Protein AF-A0A067CKV6-F1 (afdb_monomer_lite)

Structure (mmCIF, N/CA/C/O backbone):
data_AF-A0A067CKV6-F1
#
_entry.id   AF-A0A067CKV6-F1
#
loop_
_atom_site.group_PDB
_atom_site.id
_atom_site.type_symbol
_atom_site.label_atom_id
_atom_site.label_alt_id
_atom_site.label_comp_id
_atom_site.label_asym_id
_atom_site.label_entity_id
_atom_site.label_seq_id
_atom_site.pdbx_PDB_ins_code
_atom_site.Cartn_x
_atom_site.Cartn_y
_atom_site.Cartn_z
_atom_site.occupancy
_atom_site.B_iso_or_equiv
_atom_site.auth_seq_id
_atom_site.auth_comp_id
_atom_site.auth_asym_id
_atom_site.auth_atom_id
_atom_site.pdbx_PDB_model_num
ATOM 1 N N . MET A 1 1 ? 47.292 -57.098 15.732 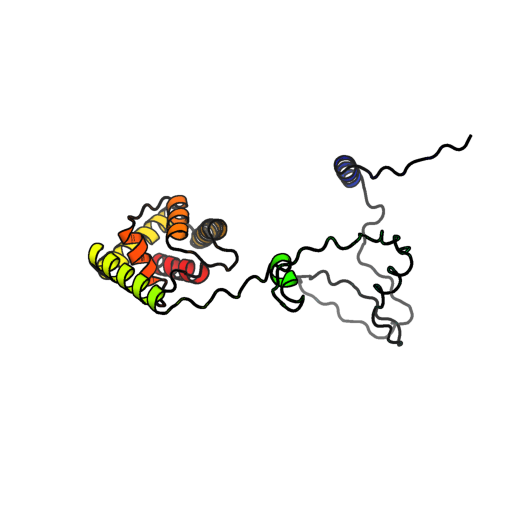1.00 39.97 1 MET A N 1
ATOM 2 C CA . MET A 1 1 ? 45.996 -56.761 15.104 1.00 39.97 1 MET A CA 1
ATOM 3 C C . MET A 1 1 ? 45.737 -55.290 15.381 1.00 39.97 1 MET A C 1
ATOM 5 O O . MET A 1 1 ? 45.595 -54.936 16.543 1.00 39.97 1 MET A O 1
ATOM 9 N N . VAL A 1 2 ? 45.812 -54.431 14.363 1.00 46.28 2 VAL A N 1
ATOM 10 C CA . VAL A 1 2 ? 45.621 -52.978 14.507 1.00 46.28 2 VAL A CA 1
ATOM 11 C C . VAL A 1 2 ? 44.154 -52.681 14.213 1.00 46.28 2 VAL A C 1
ATOM 13 O O . VAL A 1 2 ? 43.681 -52.974 13.119 1.00 46.28 2 VAL A O 1
ATOM 16 N N . LEU A 1 3 ? 43.423 -52.174 15.205 1.00 51.50 3 LEU A N 1
ATOM 17 C CA . LEU A 1 3 ? 42.028 -51.770 15.045 1.00 51.50 3 LEU A CA 1
ATOM 18 C C . LEU A 1 3 ? 41.997 -50.383 14.393 1.00 51.50 3 LEU A C 1
ATOM 20 O O . LEU A 1 3 ? 42.344 -49.388 15.027 1.00 51.50 3 LEU A O 1
ATOM 24 N N . GLU A 1 4 ? 41.604 -50.318 13.121 1.00 50.53 4 GLU A N 1
ATOM 25 C CA . GLU A 1 4 ? 41.323 -49.053 12.440 1.00 50.53 4 GLU A CA 1
ATOM 26 C C . GLU A 1 4 ? 40.061 -48.410 13.030 1.00 50.53 4 GLU A C 1
ATOM 28 O O . GLU A 1 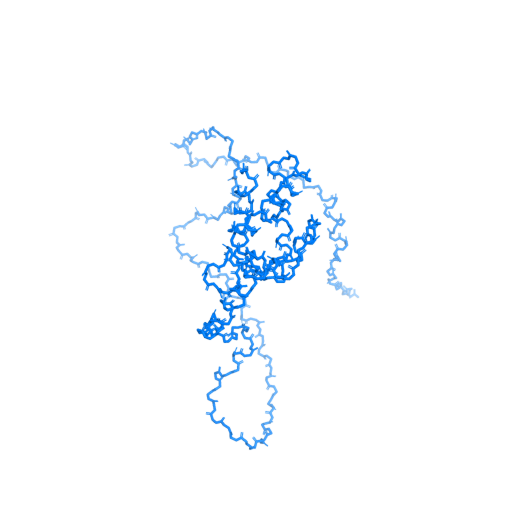4 ? 38.934 -48.825 12.754 1.00 50.53 4 GLU A O 1
ATOM 33 N N . ILE A 1 5 ? 40.246 -47.367 13.838 1.00 60.28 5 ILE A N 1
ATOM 34 C CA . ILE A 1 5 ? 39.152 -46.529 14.331 1.00 60.28 5 ILE A CA 1
ATOM 35 C C . ILE A 1 5 ? 38.880 -45.458 13.273 1.00 60.28 5 ILE A C 1
ATOM 37 O O . ILE A 1 5 ? 39.633 -44.494 13.137 1.00 60.28 5 ILE A O 1
ATOM 41 N N . LYS A 1 6 ? 37.798 -45.616 12.505 1.00 57.62 6 LYS A N 1
ATOM 42 C CA . LYS A 1 6 ? 37.338 -44.572 11.581 1.00 57.62 6 LYS A CA 1
ATOM 43 C C . LYS A 1 6 ? 36.704 -43.430 12.389 1.00 57.62 6 LYS A C 1
ATOM 45 O O . LYS A 1 6 ? 35.786 -43.699 13.164 1.00 57.62 6 LYS A O 1
ATOM 50 N N . PRO A 1 7 ? 37.136 -42.168 12.220 1.00 58.31 7 PRO A N 1
ATOM 51 C CA . PRO A 1 7 ? 36.527 -41.041 12.914 1.00 58.31 7 PRO A CA 1
ATOM 52 C C . PRO A 1 7 ? 35.137 -40.771 12.327 1.00 58.31 7 PRO A C 1
ATOM 54 O O . PRO A 1 7 ? 34.994 -40.146 11.278 1.00 58.31 7 PRO A O 1
ATOM 57 N N . SER A 1 8 ? 34.089 -41.260 12.987 1.00 67.25 8 SER A N 1
ATOM 58 C CA . SER A 1 8 ? 32.712 -40.895 12.660 1.00 67.25 8 SER A CA 1
ATOM 59 C C . SER A 1 8 ? 32.393 -39.532 13.269 1.00 67.25 8 SER A C 1
ATOM 61 O O . SER A 1 8 ? 32.491 -39.343 14.482 1.00 67.25 8 SER A O 1
ATOM 63 N N . HIS A 1 9 ? 32.000 -38.566 12.441 1.00 68.19 9 HIS A N 1
ATOM 64 C CA . HIS A 1 9 ? 31.511 -37.285 12.939 1.00 68.19 9 HIS A CA 1
ATOM 65 C C . HIS A 1 9 ? 30.232 -37.490 13.759 1.00 68.19 9 HIS A C 1
ATOM 67 O O . HIS A 1 9 ? 29.264 -38.059 13.258 1.00 68.19 9 HIS A O 1
ATOM 73 N N . ALA A 1 10 ? 30.223 -36.981 14.996 1.00 67.38 10 ALA A N 1
ATOM 74 C CA . ALA A 1 10 ? 29.046 -37.010 15.860 1.00 67.38 10 ALA A CA 1
ATOM 75 C C . ALA A 1 10 ? 27.842 -36.373 15.155 1.00 67.38 10 ALA A C 1
ATOM 77 O O . ALA A 1 10 ? 27.941 -35.259 14.611 1.00 67.38 10 ALA A O 1
ATOM 78 N N . SER A 1 11 ? 26.715 -37.078 15.187 1.00 74.81 11 SER A N 1
ATOM 79 C CA . SER A 1 11 ? 25.471 -36.659 14.553 1.00 74.81 11 SER A CA 1
ATOM 80 C C . SER A 1 11 ? 24.945 -35.351 15.159 1.00 74.81 11 SER A C 1
ATOM 82 O O . SER A 1 11 ? 25.266 -34.965 16.287 1.00 74.81 11 SER A O 1
ATOM 84 N N . ILE A 1 12 ? 24.094 -34.639 14.413 1.00 69.19 12 ILE A N 1
ATOM 85 C CA . ILE A 1 12 ? 23.475 -33.386 14.883 1.00 69.19 12 ILE A CA 1
ATOM 86 C C . ILE A 1 12 ? 22.677 -33.613 16.181 1.00 69.19 12 ILE A C 1
ATOM 88 O O . ILE A 1 12 ? 22.637 -32.730 17.040 1.00 69.19 12 ILE A O 1
ATOM 92 N N . ALA A 1 13 ? 22.074 -34.794 16.343 1.00 74.44 13 ALA A N 1
ATOM 93 C CA . ALA A 1 13 ? 21.351 -35.175 17.552 1.00 74.44 13 ALA A CA 1
ATOM 94 C C . ALA A 1 13 ? 22.295 -35.348 18.755 1.00 74.44 13 ALA A C 1
ATOM 96 O O . ALA A 1 13 ? 22.040 -34.768 19.812 1.00 74.44 13 ALA A O 1
ATOM 97 N N . GLU A 1 14 ? 23.426 -36.035 18.576 1.00 72.62 14 GLU A N 1
ATOM 98 C CA . GLU A 1 14 ? 24.444 -36.202 19.625 1.00 72.62 14 GLU A CA 1
ATOM 99 C C . GLU A 1 14 ? 25.049 -34.864 20.057 1.00 72.62 14 GLU A C 1
ATOM 101 O O . GLU A 1 14 ? 25.148 -34.585 21.251 1.00 72.62 14 GLU A O 1
ATOM 106 N N . ARG A 1 15 ? 25.366 -33.960 19.117 1.00 73.56 15 ARG A N 1
ATOM 107 C CA . ARG A 1 15 ? 25.869 -32.616 19.471 1.00 73.56 15 ARG A CA 1
ATOM 108 C C . ARG A 1 15 ? 24.869 -31.805 20.292 1.00 73.56 15 ARG A C 1
ATOM 110 O O . ARG A 1 15 ? 25.271 -31.021 21.152 1.00 73.56 15 ARG A O 1
ATOM 117 N N . ARG A 1 16 ? 23.566 -31.964 20.034 1.00 74.50 16 ARG A N 1
ATOM 118 C CA . ARG A 1 16 ? 22.512 -31.287 20.807 1.00 74.50 16 ARG A CA 1
ATOM 119 C C . ARG A 1 16 ? 22.414 -31.835 22.230 1.00 74.50 16 ARG A C 1
ATOM 121 O O . ARG A 1 16 ? 22.177 -31.046 23.140 1.00 74.50 16 ARG A O 1
ATOM 128 N N . GLN A 1 17 ? 22.623 -33.136 22.428 1.00 74.25 17 GLN A N 1
ATOM 129 C CA . GLN A 1 17 ? 22.655 -33.742 23.761 1.00 74.25 17 GLN A CA 1
ATOM 130 C C . GLN A 1 17 ? 23.910 -33.339 24.541 1.00 74.25 17 GLN A C 1
ATOM 132 O O . GLN A 1 17 ? 23.790 -32.909 25.686 1.00 74.25 17 GLN A O 1
ATOM 137 N N . LEU A 1 18 ? 25.087 -33.346 23.906 1.00 68.75 18 LEU A N 1
ATOM 138 C CA . LEU A 1 18 ? 26.338 -32.907 24.537 1.00 68.75 18 LEU A CA 1
ATOM 139 C C . LEU A 1 18 ? 26.260 -31.454 25.025 1.00 68.75 18 LEU A C 1
ATOM 141 O O . LEU A 1 18 ? 26.711 -31.141 26.121 1.00 68.75 18 LEU A O 1
ATOM 145 N N . ARG A 1 19 ? 25.596 -30.570 24.270 1.00 64.25 19 ARG A N 1
ATOM 146 C CA . ARG A 1 19 ? 25.365 -29.177 24.689 1.00 64.25 19 ARG A CA 1
ATOM 147 C C . ARG A 1 19 ? 24.468 -29.022 25.915 1.00 64.25 19 ARG A C 1
ATOM 149 O O . ARG A 1 19 ? 24.603 -28.022 26.608 1.00 64.25 19 ARG A O 1
ATOM 156 N N . ARG A 1 20 ? 23.548 -29.957 26.178 1.00 70.56 20 ARG A N 1
ATOM 157 C CA . ARG A 1 20 ? 22.673 -29.886 27.363 1.00 70.56 20 ARG A CA 1
ATOM 158 C C . ARG A 1 20 ? 23.400 -30.266 28.652 1.00 70.56 20 ARG A C 1
ATOM 160 O O . ARG A 1 20 ? 22.992 -29.808 29.712 1.00 70.56 20 ARG A O 1
ATOM 167 N N . HIS A 1 21 ? 24.455 -31.072 28.554 1.00 63.22 21 HIS A N 1
ATOM 168 C CA . HIS A 1 21 ? 25.205 -31.579 29.706 1.00 63.22 21 HIS A CA 1
ATOM 169 C C . HIS A 1 21 ? 26.606 -30.973 29.850 1.00 63.22 21 HIS A C 1
ATOM 171 O O . HIS A 1 21 ? 27.264 -31.214 30.857 1.00 63.22 21 HIS A O 1
ATOM 177 N N . ALA A 1 22 ? 27.052 -30.16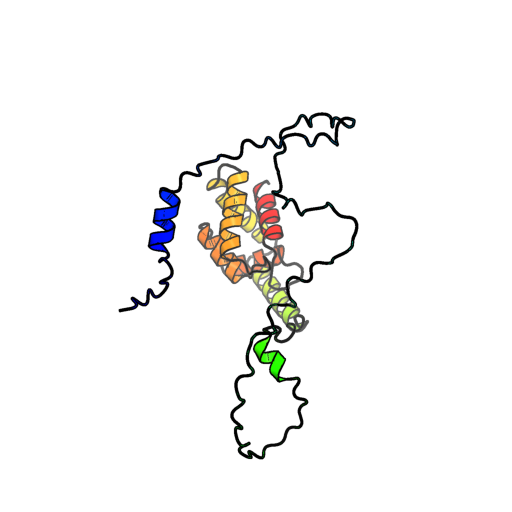1 28.888 1.00 63.53 22 ALA A N 1
ATOM 178 C CA . ALA A 1 22 ? 28.284 -29.395 28.997 1.00 63.53 22 ALA A CA 1
ATOM 179 C C . ALA A 1 22 ? 28.119 -28.287 30.049 1.00 63.53 22 ALA A C 1
ATOM 181 O O . ALA A 1 22 ? 27.670 -27.181 29.743 1.00 63.53 22 ALA A O 1
ATOM 182 N N . GLN A 1 23 ? 28.468 -28.595 31.296 1.00 58.69 23 GLN A N 1
ATOM 183 C CA . GLN A 1 23 ? 28.723 -27.583 32.311 1.00 58.69 23 GLN A CA 1
ATOM 184 C C . GLN A 1 23 ? 30.137 -27.044 32.064 1.00 58.69 23 GLN A C 1
ATOM 186 O O . GLN A 1 23 ? 31.093 -27.808 32.187 1.00 58.69 23 GLN A O 1
ATOM 191 N N . PRO A 1 24 ? 30.308 -25.779 31.646 1.00 60.97 24 PRO A N 1
ATOM 192 C CA . PRO A 1 24 ? 31.642 -25.212 31.533 1.00 60.97 24 PRO A CA 1
ATOM 193 C C . PRO A 1 24 ? 32.263 -25.175 32.932 1.00 60.97 24 PRO A C 1
ATOM 195 O O . PRO A 1 24 ? 31.726 -24.516 33.821 1.00 60.97 24 PRO A O 1
ATOM 198 N N . GLU A 1 25 ? 33.385 -25.874 33.125 1.00 60.00 25 GLU A N 1
ATOM 199 C CA . GLU A 1 25 ? 34.098 -25.922 34.414 1.00 60.00 25 GLU A CA 1
ATOM 200 C C . GLU A 1 25 ? 34.538 -24.527 34.884 1.00 60.00 25 GLU A C 1
ATOM 202 O O . GLU A 1 25 ? 34.754 -24.307 36.076 1.00 60.00 25 GLU A O 1
ATOM 207 N N . HIS A 1 26 ? 34.635 -23.557 33.967 1.00 51.62 26 HIS A N 1
ATOM 208 C CA . HIS A 1 26 ? 35.012 -22.179 34.261 1.00 51.62 26 HIS A CA 1
ATOM 209 C C . HIS A 1 26 ? 33.984 -21.200 33.681 1.00 51.62 26 HIS A C 1
ATOM 211 O O . HIS A 1 26 ? 33.875 -21.022 32.466 1.00 51.62 26 HIS A O 1
ATOM 217 N N . GLN A 1 27 ? 33.230 -20.535 34.560 1.00 55.84 27 GLN A N 1
ATOM 218 C CA . GLN A 1 27 ? 32.486 -19.329 34.204 1.00 55.84 27 GLN A CA 1
ATOM 219 C C . GLN A 1 27 ? 33.459 -18.149 34.225 1.00 55.84 27 GLN A C 1
ATOM 221 O O . GLN A 1 27 ? 34.059 -17.847 35.252 1.00 55.84 27 GLN A O 1
ATOM 226 N N . TYR A 1 28 ? 33.641 -17.495 33.079 1.00 57.66 28 TYR A N 1
ATOM 227 C CA . TYR A 1 28 ? 34.513 -16.330 32.961 1.00 57.66 28 TYR A CA 1
ATOM 228 C C . TYR A 1 28 ? 33.972 -15.178 33.824 1.00 57.66 28 TYR A C 1
ATOM 230 O O . TYR A 1 28 ? 32.934 -14.596 33.514 1.00 57.66 28 TYR A O 1
ATOM 238 N N . THR A 1 29 ? 34.670 -14.848 34.912 1.00 56.84 29 THR A N 1
ATOM 239 C CA . THR A 1 29 ? 34.282 -13.812 35.887 1.00 56.84 29 THR A CA 1
ATOM 240 C C . THR A 1 29 ? 34.622 -12.386 35.438 1.00 56.84 29 THR A C 1
ATOM 242 O O . THR A 1 29 ? 34.413 -11.439 36.191 1.00 56.84 29 THR A O 1
ATOM 245 N N . GLY A 1 30 ? 35.140 -12.201 34.218 1.00 60.16 30 GLY A N 1
ATOM 246 C CA . GLY A 1 30 ? 35.496 -10.882 33.683 1.00 60.16 30 GLY A CA 1
ATOM 247 C C . GLY A 1 30 ? 36.711 -10.229 34.346 1.00 60.16 30 GLY A C 1
ATOM 248 O O . GLY A 1 30 ? 37.022 -9.084 34.027 1.00 60.16 30 GLY A O 1
ATOM 249 N N . HIS A 1 31 ? 37.402 -10.923 35.255 1.00 50.56 31 HIS A N 1
ATOM 250 C CA . HIS A 1 31 ? 38.576 -10.390 35.934 1.00 50.56 31 HIS A CA 1
ATOM 251 C C . HIS A 1 31 ? 39.855 -10.893 35.260 1.00 50.56 31 HIS A C 1
ATOM 253 O O . HIS A 1 31 ? 40.218 -12.063 35.373 1.00 50.56 31 HIS A O 1
ATOM 259 N N . VAL A 1 32 ? 40.515 -9.999 34.528 1.00 61.91 32 VAL A N 1
ATOM 260 C CA . VAL A 1 32 ? 41.860 -10.212 33.988 1.00 61.91 32 VAL A CA 1
ATOM 261 C C . VAL A 1 32 ? 42.849 -9.709 35.045 1.00 61.91 32 VAL A C 1
ATOM 263 O O . VAL A 1 32 ? 42.739 -8.544 35.433 1.00 61.91 32 VAL A O 1
ATOM 266 N N . PRO A 1 33 ? 43.776 -10.545 35.548 1.00 55.62 33 PRO A N 1
ATOM 267 C CA . PRO A 1 33 ? 44.816 -10.087 36.461 1.00 55.62 33 PRO A CA 1
ATOM 268 C C . PRO A 1 33 ? 45.628 -8.956 35.812 1.00 55.62 33 PRO A C 1
ATOM 270 O O . PRO A 1 33 ? 46.009 -9.097 34.647 1.00 55.62 33 PRO A O 1
ATOM 273 N N . PRO A 1 34 ? 45.881 -7.842 36.519 1.00 57.19 34 PRO A N 1
ATOM 274 C CA . PRO A 1 34 ? 46.668 -6.745 35.970 1.00 57.19 34 PRO A CA 1
ATOM 275 C C . PRO A 1 34 ? 48.111 -7.203 35.706 1.00 57.19 34 PRO A C 1
ATOM 277 O O . PRO A 1 34 ? 48.734 -7.833 36.563 1.00 57.19 34 PRO A O 1
ATOM 280 N N . ASP A 1 35 ? 48.634 -6.900 34.514 1.00 64.62 35 ASP A N 1
ATOM 281 C CA . ASP A 1 35 ? 50.041 -7.129 34.169 1.00 64.62 35 ASP A CA 1
ATOM 282 C C . ASP A 1 35 ? 50.886 -6.140 35.003 1.00 64.62 35 ASP A C 1
ATOM 284 O O . ASP A 1 35 ? 50.582 -4.943 35.017 1.00 64.62 35 ASP A O 1
ATOM 288 N N . PRO A 1 36 ? 51.938 -6.580 35.718 1.00 63.00 36 PRO A N 1
ATOM 289 C CA . PRO A 1 36 ? 52.748 -5.723 36.597 1.00 63.00 36 PRO A CA 1
ATOM 290 C C . PRO A 1 36 ? 53.501 -4.587 35.880 1.00 63.00 36 PRO A C 1
ATOM 292 O O . PRO A 1 36 ? 54.268 -3.866 36.512 1.00 63.00 36 PRO A O 1
ATOM 295 N N . ARG A 1 37 ? 53.312 -4.427 34.566 1.00 62.44 37 ARG A N 1
ATOM 296 C CA . ARG A 1 37 ? 53.891 -3.360 33.743 1.00 62.44 37 ARG A CA 1
ATOM 297 C C . ARG A 1 37 ? 52.963 -2.154 33.546 1.00 62.44 37 ARG A C 1
ATOM 299 O O . ARG A 1 37 ? 53.452 -1.110 33.129 1.00 62.44 37 ARG A O 1
ATOM 306 N N . ASP A 1 38 ? 51.684 -2.259 33.912 1.00 57.94 38 ASP A N 1
ATOM 307 C CA . ASP A 1 38 ? 50.671 -1.201 33.750 1.00 57.94 38 ASP A CA 1
ATOM 308 C C . ASP A 1 38 ? 50.360 -0.471 35.075 1.00 57.94 38 ASP A C 1
ATOM 310 O O . ASP A 1 38 ? 49.203 -0.237 35.424 1.00 57.94 38 ASP A O 1
ATOM 314 N N . VAL A 1 39 ? 51.388 -0.131 35.861 1.00 57.41 39 VAL A N 1
ATOM 315 C CA . VAL A 1 39 ? 51.203 0.389 37.234 1.00 57.41 39 VAL A CA 1
ATOM 316 C C . VAL A 1 39 ? 50.715 1.850 37.275 1.00 57.41 39 VAL A C 1
ATOM 318 O O . VAL A 1 39 ? 50.123 2.257 38.270 1.00 57.41 39 VAL A O 1
ATOM 321 N N . ASP A 1 40 ? 50.850 2.624 36.192 1.00 58.94 40 ASP A N 1
ATOM 322 C CA . ASP A 1 40 ? 50.714 4.091 36.278 1.00 58.94 40 ASP A CA 1
ATOM 323 C C . ASP A 1 40 ? 49.547 4.722 35.504 1.00 58.94 40 ASP A C 1
ATOM 325 O O . ASP A 1 40 ? 49.434 5.948 35.445 1.00 58.94 40 ASP A O 1
ATOM 329 N N . VAL A 1 41 ? 48.622 3.940 34.943 1.00 61.84 41 VAL A N 1
ATOM 330 C CA . VAL A 1 41 ? 47.411 4.513 34.333 1.00 61.84 41 VAL A CA 1
ATOM 331 C C . VAL A 1 41 ? 46.191 3.762 34.828 1.00 61.84 41 VAL A C 1
ATOM 333 O O . VAL A 1 41 ? 45.776 2.772 34.242 1.00 61.84 41 VAL A O 1
ATOM 336 N N . ALA A 1 42 ? 45.593 4.249 35.914 1.00 59.56 42 ALA A N 1
ATOM 337 C CA . ALA A 1 42 ? 44.286 3.790 36.362 1.00 59.56 42 ALA A CA 1
ATOM 338 C C . ALA A 1 42 ? 43.190 4.419 35.474 1.00 59.56 42 ALA A C 1
ATOM 340 O O . ALA A 1 42 ? 42.910 5.613 35.622 1.00 59.56 42 ALA A O 1
ATOM 341 N N . PRO A 1 43 ? 42.537 3.683 34.550 1.00 58.03 43 PRO A N 1
ATOM 342 C CA . PRO A 1 43 ? 41.372 4.218 33.862 1.00 58.03 43 PRO A CA 1
ATOM 343 C C . PRO A 1 43 ? 40.206 4.335 34.851 1.00 58.03 43 PRO A C 1
ATOM 345 O O . PRO A 1 43 ? 39.848 3.379 35.543 1.00 58.03 43 PRO A O 1
ATOM 348 N N . ALA A 1 44 ? 39.593 5.517 34.916 1.00 60.44 44 ALA A N 1
ATOM 349 C CA . ALA A 1 44 ? 38.417 5.746 35.747 1.00 60.44 44 ALA A CA 1
ATOM 350 C C . ALA A 1 44 ? 37.257 4.809 35.332 1.00 60.44 44 ALA A C 1
ATOM 352 O O . ALA A 1 44 ? 37.015 4.620 34.135 1.00 60.44 44 ALA A O 1
ATOM 353 N N . PRO A 1 45 ? 36.502 4.233 36.288 1.00 58.56 45 PRO A N 1
ATOM 354 C CA . PRO A 1 45 ? 35.421 3.308 35.976 1.00 58.56 45 PRO A CA 1
ATOM 355 C C . PRO A 1 45 ? 34.289 4.020 35.228 1.00 58.56 45 PRO A C 1
ATOM 357 O O . PRO A 1 45 ? 33.701 4.987 35.720 1.00 58.56 45 PRO A O 1
ATOM 360 N N . VAL A 1 46 ? 33.934 3.501 34.051 1.00 58.94 46 VAL A N 1
ATOM 361 C CA . VAL A 1 46 ? 32.781 3.973 33.275 1.00 58.94 46 VAL A CA 1
ATOM 362 C C . VAL A 1 46 ? 31.498 3.604 34.025 1.00 58.94 46 VAL A C 1
ATOM 364 O O . VAL A 1 46 ? 31.018 2.472 33.975 1.00 58.94 46 VAL A O 1
ATOM 367 N N . ARG A 1 47 ? 30.922 4.567 34.749 1.00 48.72 47 ARG A N 1
ATOM 368 C CA . ARG A 1 47 ? 29.615 4.423 35.402 1.00 48.72 47 ARG A CA 1
ATOM 369 C C . ARG A 1 47 ? 28.493 4.664 34.390 1.00 48.72 47 ARG A C 1
ATOM 371 O O . ARG A 1 47 ? 28.140 5.802 34.104 1.00 48.72 47 ARG A O 1
ATOM 378 N N . GLY A 1 48 ? 27.889 3.588 33.889 1.00 63.62 48 GLY A N 1
ATOM 379 C CA . GLY A 1 48 ? 26.664 3.655 33.087 1.00 63.62 48 GLY A CA 1
ATOM 380 C C . GLY A 1 48 ? 26.204 2.289 32.574 1.00 63.62 48 GLY A C 1
ATOM 381 O O . GLY A 1 48 ? 27.017 1.413 32.298 1.00 63.62 48 GLY A O 1
ATOM 382 N N . LYS A 1 49 ? 24.886 2.090 32.434 1.00 53.31 49 LYS A N 1
ATOM 383 C CA . LYS A 1 49 ? 24.325 0.881 31.805 1.00 53.31 49 LYS A CA 1
ATOM 384 C C . LYS A 1 49 ? 24.544 0.962 30.290 1.00 53.31 49 LYS A C 1
ATOM 386 O O . LYS A 1 49 ? 23.763 1.612 29.596 1.00 53.31 49 LYS A O 1
ATOM 391 N N . ILE A 1 50 ? 25.587 0.310 29.779 1.00 55.44 50 ILE A N 1
ATOM 392 C CA . ILE A 1 50 ? 25.826 0.162 28.336 1.00 55.44 50 ILE A CA 1
ATOM 393 C C . ILE A 1 50 ? 24.749 -0.784 27.783 1.00 55.44 50 ILE A C 1
ATOM 395 O O . ILE A 1 50 ? 24.825 -1.996 27.951 1.00 55.44 50 ILE A O 1
ATOM 399 N N . LYS A 1 51 ? 23.696 -0.232 27.167 1.00 52.25 51 LYS A N 1
ATOM 400 C CA . LYS A 1 51 ? 22.559 -1.017 26.639 1.00 52.25 51 LYS A CA 1
ATOM 401 C C . LYS A 1 51 ? 22.864 -1.735 25.316 1.00 52.25 51 LYS A C 1
ATOM 403 O O . LYS A 1 51 ? 22.083 -2.582 24.899 1.00 52.25 51 LYS A O 1
ATOM 408 N N . HIS A 1 52 ? 24.007 -1.437 24.697 1.00 52.16 52 HIS A N 1
ATOM 409 C CA . HIS A 1 52 ? 24.474 -2.056 23.458 1.00 52.16 52 HIS A CA 1
ATOM 410 C C . HIS A 1 52 ? 25.969 -2.365 23.568 1.00 52.16 52 HIS A C 1
ATOM 412 O O . HIS A 1 52 ? 26.804 -1.693 22.969 1.00 52.16 52 HIS A O 1
ATOM 418 N N . ALA A 1 53 ? 26.324 -3.357 24.385 1.00 47.97 53 ALA A N 1
ATOM 419 C CA . ALA A 1 53 ? 27.658 -3.936 24.317 1.00 47.97 53 ALA A CA 1
ATOM 420 C C . ALA A 1 53 ? 27.738 -4.740 23.013 1.00 47.97 53 ALA A C 1
ATOM 422 O O . ALA A 1 53 ? 27.227 -5.855 22.921 1.00 47.97 53 ALA A O 1
ATOM 423 N N . ILE A 1 54 ? 28.317 -4.141 21.974 1.00 46.72 54 ILE A N 1
ATOM 424 C CA . ILE A 1 54 ? 28.748 -4.893 20.800 1.00 46.72 54 ILE A CA 1
ATOM 425 C C . ILE A 1 54 ? 29.885 -5.784 21.296 1.00 46.72 54 ILE A C 1
ATOM 427 O O . ILE A 1 54 ? 30.895 -5.282 21.786 1.00 46.72 54 ILE A O 1
ATOM 431 N N . VAL A 1 55 ? 29.696 -7.101 21.216 1.00 46.19 55 VAL A N 1
ATOM 432 C CA . VAL A 1 55 ? 30.741 -8.100 21.459 1.00 46.19 55 VAL A CA 1
ATOM 433 C C . VAL A 1 55 ? 31.787 -7.926 20.356 1.00 46.19 55 VAL A C 1
ATOM 435 O O . VAL A 1 55 ? 31.719 -8.548 19.299 1.00 46.19 55 VAL A O 1
ATOM 438 N N . GLY A 1 56 ? 32.701 -6.981 20.558 1.00 43.84 56 GLY A N 1
ATOM 439 C CA . GLY A 1 56 ? 33.871 -6.795 19.720 1.00 43.84 56 GLY A CA 1
ATOM 440 C C . GLY A 1 56 ? 34.875 -7.890 20.041 1.00 43.84 56 GLY A C 1
ATOM 441 O O . GLY A 1 56 ? 35.266 -8.061 21.193 1.00 43.84 56 GLY A O 1
ATOM 442 N N . TYR A 1 57 ? 35.279 -8.639 19.020 1.00 40.81 57 TYR A N 1
ATOM 443 C CA . TYR A 1 57 ? 36.440 -9.516 19.090 1.00 40.81 57 TYR A CA 1
ATOM 444 C C . TYR A 1 57 ? 37.654 -8.714 19.575 1.00 40.81 57 TYR A C 1
ATOM 446 O O . TYR A 1 57 ? 38.058 -7.738 18.940 1.00 40.81 57 TYR A O 1
ATOM 454 N N . GLN A 1 58 ? 38.250 -9.143 20.687 1.00 43.44 58 GLN A N 1
ATOM 455 C CA . GLN A 1 58 ? 39.534 -8.649 21.172 1.00 43.44 58 GLN A CA 1
ATOM 456 C C . GLN A 1 58 ? 40.644 -9.203 20.266 1.00 43.44 58 GLN A C 1
ATOM 458 O O . GLN A 1 58 ? 41.283 -10.209 20.566 1.00 43.44 58 GLN A O 1
ATOM 463 N N . GLY A 1 59 ? 40.830 -8.572 19.104 1.00 39.91 59 GLY A N 1
ATOM 464 C CA . GLY A 1 59 ? 41.980 -8.801 18.238 1.00 39.91 59 GLY A CA 1
ATOM 465 C C . GLY A 1 59 ? 43.253 -8.370 18.959 1.00 39.91 59 GLY A C 1
ATOM 466 O O . GLY A 1 59 ? 43.386 -7.213 19.355 1.00 39.91 59 GLY A O 1
ATOM 467 N N . HIS A 1 60 ? 44.165 -9.322 19.152 1.00 43.06 60 HIS A N 1
ATOM 468 C CA . HIS A 1 60 ? 45.498 -9.112 19.700 1.00 43.06 60 HIS A CA 1
ATOM 469 C C . HIS A 1 60 ? 46.193 -7.913 19.046 1.00 43.06 60 HIS A C 1
ATOM 471 O O . HIS A 1 60 ? 46.546 -7.944 17.869 1.00 43.06 60 HIS A O 1
ATOM 477 N N . ARG A 1 61 ? 46.434 -6.867 19.836 1.00 45.06 61 ARG A N 1
ATOM 478 C CA . ARG A 1 61 ? 47.376 -5.801 19.504 1.00 45.06 61 ARG A CA 1
ATOM 479 C C . ARG A 1 61 ? 48.438 -5.717 20.587 1.00 45.06 61 ARG A C 1
ATOM 481 O O . ARG A 1 61 ? 48.393 -4.837 21.428 1.00 45.06 61 ARG A O 1
ATOM 488 N N . HIS A 1 62 ? 49.405 -6.624 20.504 1.00 39.88 62 HIS A N 1
ATOM 489 C CA . HIS A 1 62 ? 50.762 -6.394 20.989 1.00 39.88 62 HIS A CA 1
ATOM 490 C C . HIS A 1 62 ? 51.737 -7.129 20.070 1.00 39.88 62 HIS A C 1
ATOM 492 O O . HIS A 1 62 ? 51.994 -8.312 20.249 1.00 39.88 62 HIS A O 1
ATOM 498 N N . ASN A 1 63 ? 52.218 -6.443 19.032 1.00 37.38 63 ASN A N 1
ATOM 499 C CA . ASN A 1 63 ? 53.648 -6.240 18.793 1.00 37.38 63 ASN A CA 1
ATOM 500 C C . ASN A 1 63 ? 53.886 -5.489 17.481 1.00 37.38 63 ASN A C 1
ATOM 502 O O . ASN A 1 63 ? 53.070 -5.482 16.566 1.00 37.38 63 ASN A O 1
ATOM 506 N N . ARG A 1 64 ? 55.002 -4.769 17.484 1.00 43.28 64 ARG A N 1
ATOM 507 C CA . ARG A 1 64 ? 55.383 -3.641 16.634 1.00 43.28 64 ARG A CA 1
ATOM 508 C C . ARG A 1 64 ? 55.943 -4.043 15.262 1.00 43.28 64 ARG A C 1
ATOM 510 O O . ARG A 1 64 ? 56.788 -3.334 14.734 1.00 43.28 64 ARG A O 1
ATOM 517 N N . GLU A 1 65 ? 55.472 -5.142 14.685 1.00 44.09 65 GLU A N 1
ATOM 518 C CA . GLU A 1 65 ? 55.849 -5.557 13.331 1.00 44.09 65 GLU A CA 1
ATOM 519 C C . GLU A 1 65 ? 54.592 -5.952 12.557 1.00 44.09 65 GLU A C 1
ATOM 521 O O . GLU A 1 65 ? 53.867 -6.878 12.924 1.00 44.09 65 GLU A O 1
ATOM 526 N N . ASP A 1 66 ? 54.316 -5.185 11.505 1.00 48.38 66 ASP A N 1
ATOM 527 C CA . ASP A 1 66 ? 53.251 -5.427 10.543 1.00 48.38 66 ASP A CA 1
ATOM 528 C C . ASP A 1 66 ? 53.384 -6.823 9.925 1.00 48.38 66 ASP A C 1
ATOM 530 O O . ASP A 1 66 ? 54.156 -7.063 8.999 1.00 48.38 66 ASP A O 1
ATOM 534 N N . MET A 1 67 ? 52.549 -7.741 10.393 1.00 36.56 67 MET A N 1
ATOM 535 C CA . MET A 1 67 ? 52.112 -8.895 9.624 1.00 36.56 67 MET A CA 1
ATOM 536 C C . MET A 1 67 ? 50.614 -8.731 9.404 1.00 36.56 67 MET A C 1
ATOM 538 O O . MET A 1 67 ? 49.786 -9.207 10.182 1.00 36.56 67 MET A O 1
ATOM 542 N N . ILE A 1 68 ? 50.264 -8.026 8.324 1.00 43.22 68 ILE A N 1
ATOM 543 C CA . ILE A 1 68 ? 48.951 -8.143 7.686 1.00 43.22 68 ILE A CA 1
ATOM 544 C C . ILE A 1 68 ? 48.634 -9.638 7.601 1.00 43.22 68 ILE A C 1
ATOM 546 O O . ILE A 1 68 ? 49.446 -10.419 7.110 1.00 43.22 68 ILE A O 1
ATOM 550 N N . GLY A 1 69 ? 47.478 -10.034 8.134 1.00 40.72 69 GLY A N 1
ATOM 551 C CA . GLY A 1 69 ? 47.051 -11.423 8.224 1.00 40.72 69 GLY A CA 1
ATOM 552 C C . GLY A 1 69 ? 47.117 -12.136 6.876 1.00 40.72 69 GLY A C 1
ATOM 553 O O . GLY A 1 69 ? 46.207 -12.036 6.059 1.00 40.72 69 GLY A O 1
ATOM 554 N N . VAL A 1 70 ? 48.180 -12.913 6.677 1.00 43.84 70 VAL A N 1
ATOM 555 C CA . VAL A 1 70 ? 48.304 -13.884 5.592 1.00 43.84 70 VAL A CA 1
ATOM 556 C C . VAL A 1 70 ? 47.856 -15.250 6.116 1.00 43.84 70 VAL A C 1
ATOM 558 O O . VAL A 1 70 ? 48.636 -16.189 6.227 1.00 43.84 70 VAL A O 1
ATOM 561 N N . THR A 1 71 ? 46.584 -15.378 6.493 1.00 45.81 71 THR A N 1
ATOM 562 C CA . THR A 1 71 ? 46.001 -16.666 6.919 1.00 45.81 71 THR A CA 1
ATOM 563 C C . THR A 1 71 ? 45.234 -17.390 5.809 1.00 45.81 71 THR A C 1
ATOM 565 O O . THR A 1 71 ? 44.550 -18.368 6.089 1.00 45.81 71 THR A O 1
ATOM 568 N N . PHE A 1 72 ? 45.409 -17.002 4.537 1.00 44.66 72 PHE A N 1
ATOM 569 C CA . PHE A 1 72 ? 44.823 -17.721 3.390 1.00 44.66 72 PHE A CA 1
ATOM 570 C C . PHE A 1 72 ? 45.817 -18.239 2.336 1.00 44.66 72 PHE A C 1
ATOM 572 O O . PHE A 1 72 ? 45.390 -18.887 1.388 1.00 44.66 72 PHE A O 1
ATOM 579 N N . THR A 1 73 ? 47.135 -18.046 2.474 1.00 47.25 73 THR A N 1
ATOM 580 C CA . THR A 1 73 ? 48.085 -18.458 1.411 1.00 47.25 73 THR A CA 1
ATOM 581 C C . THR A 1 73 ? 48.838 -19.764 1.668 1.00 47.25 73 THR A C 1
ATOM 583 O O . THR A 1 73 ? 49.429 -20.300 0.735 1.00 47.25 73 THR A O 1
ATOM 586 N N . LYS A 1 74 ? 48.789 -20.346 2.876 1.00 44.84 74 LYS A N 1
ATOM 587 C CA . LYS A 1 74 ? 49.479 -21.624 3.173 1.00 44.84 74 LYS A CA 1
ATOM 588 C C . LYS A 1 74 ? 48.587 -22.873 3.129 1.00 44.84 74 LYS A C 1
ATOM 590 O O . LYS A 1 74 ? 49.089 -23.977 3.291 1.00 44.84 74 LYS A O 1
ATOM 595 N N . GLY A 1 75 ? 47.289 -22.719 2.857 1.00 41.12 75 GLY A N 1
ATOM 596 C CA . GLY A 1 75 ? 46.354 -23.842 2.693 1.00 41.12 75 GLY A CA 1
ATOM 597 C C . GLY A 1 75 ? 46.232 -24.390 1.264 1.00 41.12 75 GLY A C 1
ATOM 598 O O . GLY A 1 75 ? 45.627 -25.440 1.078 1.00 41.12 75 GLY A O 1
ATOM 599 N N . LEU A 1 76 ? 46.799 -23.717 0.254 1.00 44.91 76 LEU A N 1
ATOM 600 C CA . LEU A 1 76 ? 46.641 -24.101 -1.160 1.00 44.91 76 LEU A CA 1
ATOM 601 C C . LEU A 1 76 ? 47.800 -24.932 -1.744 1.00 44.91 76 LEU A C 1
ATOM 603 O O . LEU A 1 76 ? 47.764 -25.268 -2.922 1.00 44.91 76 LEU A O 1
ATOM 607 N N . GLN A 1 77 ? 48.827 -25.273 -0.958 1.00 48.09 77 GLN A N 1
ATOM 608 C CA . GLN A 1 77 ? 50.012 -25.991 -1.461 1.00 48.09 77 GLN A CA 1
ATOM 609 C C . GLN A 1 77 ? 49.945 -27.524 -1.338 1.00 48.09 77 GLN A C 1
ATOM 611 O O . GLN A 1 77 ? 50.848 -28.200 -1.817 1.00 48.09 77 GLN A O 1
ATOM 616 N N . VAL A 1 78 ? 48.879 -28.095 -0.759 1.00 48.16 78 VAL A N 1
ATOM 617 C CA . VAL A 1 78 ? 48.725 -29.563 -0.614 1.00 48.16 78 VAL A CA 1
ATOM 618 C C . VAL A 1 78 ? 47.456 -30.084 -1.303 1.00 48.16 78 VAL A C 1
ATOM 620 O O . VAL A 1 78 ? 46.831 -31.042 -0.866 1.00 48.16 78 VAL A O 1
ATOM 623 N N . CYS A 1 79 ? 47.060 -29.466 -2.415 1.00 37.41 79 CYS A N 1
ATOM 624 C CA . CYS A 1 79 ? 46.209 -30.139 -3.392 1.00 37.41 79 CYS A CA 1
ATOM 625 C C . CYS A 1 79 ? 47.116 -30.646 -4.511 1.00 37.41 79 CYS A C 1
ATOM 627 O O . CYS A 1 79 ? 47.535 -29.891 -5.385 1.00 37.41 79 CYS A O 1
ATOM 629 N N . THR A 1 80 ? 47.452 -31.933 -4.451 1.00 50.09 80 THR A N 1
ATOM 630 C CA . THR A 1 80 ? 48.060 -32.672 -5.562 1.00 50.09 80 THR A CA 1
ATOM 631 C C . THR A 1 80 ? 47.301 -32.369 -6.860 1.00 50.09 80 THR A C 1
ATOM 633 O O . THR A 1 80 ? 46.067 -32.430 -6.842 1.00 50.09 80 THR A O 1
ATOM 636 N N . PRO A 1 81 ? 47.974 -32.064 -7.985 1.00 43.28 81 PRO A N 1
ATOM 637 C CA . PRO A 1 81 ? 47.289 -31.843 -9.249 1.00 43.28 81 PRO A CA 1
ATOM 638 C C . PRO A 1 81 ? 46.607 -33.148 -9.662 1.00 43.28 81 PRO A C 1
ATOM 640 O O . PRO A 1 81 ? 47.266 -34.131 -10.002 1.00 43.28 81 PRO A O 1
ATOM 643 N N . ALA A 1 82 ? 45.275 -33.173 -9.614 1.00 44.22 82 ALA A N 1
ATOM 644 C CA . ALA A 1 82 ? 44.513 -34.245 -10.224 1.00 44.22 82 ALA A CA 1
ATOM 645 C C . ALA A 1 82 ? 44.854 -34.256 -11.718 1.00 44.22 82 ALA A C 1
ATOM 647 O O . ALA A 1 82 ? 44.666 -33.264 -12.422 1.00 44.22 82 ALA A O 1
ATOM 648 N N . THR A 1 83 ? 45.403 -35.378 -12.176 1.00 43.19 83 THR A N 1
ATOM 649 C CA . THR A 1 83 ? 45.716 -35.656 -13.572 1.00 43.19 83 THR A CA 1
ATOM 650 C C . THR A 1 83 ? 44.512 -35.313 -14.442 1.00 43.19 83 THR A C 1
ATOM 652 O O . THR A 1 83 ? 43.488 -36.000 -14.426 1.00 43.19 83 THR A O 1
ATOM 655 N N . THR A 1 84 ? 44.630 -34.237 -15.213 1.00 45.44 84 THR A N 1
ATOM 656 C CA . THR A 1 84 ? 43.662 -33.877 -16.239 1.00 45.44 84 THR A CA 1
ATOM 657 C C . THR A 1 84 ? 43.659 -34.985 -17.287 1.00 45.44 84 THR A C 1
ATOM 659 O O . THR A 1 84 ? 44.606 -35.173 -18.052 1.00 45.44 84 THR A O 1
ATOM 662 N N . ARG A 1 85 ? 42.586 -35.785 -17.309 1.00 43.53 85 ARG A N 1
ATOM 663 C CA . ARG A 1 85 ? 42.335 -36.718 -18.409 1.00 43.53 85 ARG A CA 1
ATOM 664 C C . ARG A 1 85 ? 42.124 -35.872 -19.661 1.00 43.53 85 ARG A C 1
ATOM 666 O O . ARG A 1 85 ? 41.183 -35.085 -19.724 1.00 43.53 85 ARG A O 1
ATOM 673 N N . LYS A 1 86 ? 43.018 -36.026 -20.641 1.00 45.16 86 LYS A N 1
ATOM 674 C CA . LYS A 1 86 ? 42.887 -35.438 -21.977 1.00 45.16 86 LYS A CA 1
ATOM 675 C C . LYS A 1 86 ? 41.584 -35.938 -22.603 1.00 45.16 86 LYS A C 1
ATOM 677 O O . LYS A 1 86 ? 41.515 -37.067 -23.082 1.00 45.16 86 LYS A O 1
ATOM 682 N N . LEU A 1 87 ? 40.545 -35.111 -22.574 1.00 49.62 87 LEU A N 1
ATOM 683 C CA . LEU A 1 87 ? 39.361 -35.313 -23.397 1.00 49.62 87 LEU A CA 1
ATOM 684 C C . LEU A 1 87 ? 39.681 -34.787 -24.794 1.00 49.62 87 LEU A C 1
ATOM 686 O O . LEU A 1 87 ? 39.993 -33.613 -24.979 1.00 49.62 87 LEU A O 1
ATOM 690 N N . HIS A 1 88 ? 39.648 -35.692 -25.769 1.00 49.75 88 HIS A N 1
ATOM 691 C CA . HIS A 1 88 ? 39.775 -35.357 -27.180 1.00 49.75 88 HIS A CA 1
ATOM 692 C C . HIS A 1 88 ? 38.659 -34.380 -27.591 1.00 49.75 88 HIS A C 1
ATOM 694 O O . HIS A 1 88 ? 37.485 -34.666 -27.332 1.00 49.75 88 HIS A O 1
ATOM 700 N N . PRO A 1 89 ? 38.979 -33.258 -28.259 1.00 44.66 89 PRO A N 1
ATOM 701 C CA . PRO A 1 89 ? 37.964 -32.349 -28.764 1.00 44.66 89 PRO A CA 1
ATOM 702 C C . PRO A 1 89 ? 37.210 -33.019 -29.916 1.00 44.66 89 PRO A C 1
ATOM 704 O O . PRO A 1 89 ? 37.754 -33.276 -30.992 1.00 44.66 89 PRO A O 1
ATOM 707 N N . LYS A 1 90 ? 35.928 -33.311 -29.685 1.00 48.50 90 LYS A N 1
ATOM 708 C CA . LYS A 1 90 ? 35.002 -33.736 -30.733 1.00 48.50 90 LYS A CA 1
ATOM 709 C C . LYS A 1 90 ? 34.644 -32.493 -31.551 1.00 48.50 90 LYS A C 1
ATOM 711 O O . LYS A 1 90 ? 33.917 -31.625 -31.081 1.00 48.50 90 LYS A O 1
ATOM 716 N N . LYS A 1 91 ? 35.196 -32.409 -32.764 1.00 45.72 91 LYS A N 1
ATOM 717 C CA . LYS A 1 91 ? 34.884 -31.395 -33.782 1.00 45.72 91 LYS A CA 1
ATOM 718 C C . LYS A 1 91 ? 33.362 -31.309 -33.974 1.00 45.72 91 LYS A C 1
ATOM 720 O O . LYS A 1 91 ? 32.755 -32.228 -34.522 1.00 45.72 91 LYS A O 1
ATOM 725 N N . ARG A 1 92 ? 32.752 -30.207 -33.539 1.00 48.22 92 ARG A N 1
ATOM 726 C CA . ARG A 1 92 ? 31.466 -29.732 -34.054 1.00 48.22 92 ARG A CA 1
ATOM 727 C C . ARG A 1 92 ? 31.703 -28.352 -34.646 1.00 48.22 92 ARG A C 1
ATOM 729 O O . ARG A 1 92 ? 31.937 -27.389 -33.930 1.00 48.22 92 ARG A O 1
ATOM 736 N N . SER A 1 93 ? 31.734 -28.327 -35.972 1.00 44.84 93 SER A N 1
ATOM 737 C CA . SER A 1 93 ? 31.695 -27.137 -36.811 1.00 44.84 93 SER A CA 1
ATOM 738 C C . SER A 1 93 ? 30.352 -26.433 -36.628 1.00 44.84 93 SER A C 1
ATOM 740 O O . SER A 1 93 ? 29.306 -27.059 -36.803 1.00 44.84 93 SER A O 1
ATOM 742 N N . GLY A 1 94 ? 30.398 -25.157 -36.269 1.00 46.69 94 GLY A N 1
ATOM 743 C CA . GLY A 1 94 ? 29.228 -24.312 -36.058 1.00 46.69 94 GLY A CA 1
ATOM 744 C C . GLY A 1 94 ? 29.661 -22.990 -35.446 1.00 46.69 94 GLY A C 1
ATOM 745 O O . GLY A 1 94 ? 29.529 -22.788 -34.246 1.00 46.69 94 GLY A O 1
ATOM 746 N N . GLU A 1 95 ? 30.275 -22.164 -36.283 1.00 49.97 95 GLU A N 1
ATOM 747 C CA . GLU A 1 95 ? 30.765 -20.811 -36.030 1.00 49.97 95 GLU A CA 1
ATOM 748 C C . GLU A 1 95 ? 29.803 -19.967 -35.183 1.00 49.97 95 GLU A C 1
ATOM 750 O O . GLU A 1 95 ? 28.648 -19.785 -35.556 1.00 49.97 95 GLU A O 1
ATOM 755 N N . LYS A 1 96 ? 30.318 -19.407 -34.085 1.00 50.97 96 LYS A N 1
ATOM 756 C CA . LYS A 1 96 ? 30.287 -17.971 -33.774 1.00 50.97 96 LYS A CA 1
ATOM 757 C C . LYS A 1 96 ? 31.510 -17.690 -32.905 1.00 50.97 96 LYS A C 1
ATOM 759 O O . LYS A 1 96 ? 31.621 -18.210 -31.798 1.00 50.97 96 LYS A O 1
ATOM 764 N N . GLU A 1 97 ? 32.438 -16.903 -33.433 1.00 52.94 97 GLU A N 1
ATOM 765 C CA . GLU A 1 97 ? 33.597 -16.372 -32.715 1.00 52.94 97 GLU A CA 1
ATOM 766 C C . GLU A 1 97 ? 33.120 -15.353 -31.670 1.00 52.94 97 GLU A C 1
ATOM 768 O O . GLU A 1 97 ? 33.172 -14.143 -31.856 1.00 52.94 97 GLU A O 1
ATOM 773 N N . GLY A 1 98 ? 32.572 -15.857 -30.568 1.00 51.31 98 GLY A N 1
ATOM 774 C CA . GLY A 1 98 ? 32.367 -15.096 -29.349 1.00 51.31 98 GLY A CA 1
ATOM 775 C C . GLY A 1 98 ? 33.525 -15.395 -28.413 1.00 51.31 98 GLY A C 1
ATOM 776 O O . GLY A 1 98 ? 33.701 -16.539 -28.001 1.00 51.31 98 GLY A O 1
ATOM 777 N N . SER A 1 99 ? 34.321 -14.375 -28.099 1.00 55.56 99 SER A N 1
ATOM 778 C CA . SER A 1 99 ? 35.221 -14.346 -26.942 1.00 55.56 99 SER A CA 1
ATOM 779 C C . SER A 1 99 ? 34.613 -15.131 -25.768 1.00 55.56 99 SER A C 1
ATOM 781 O O . SER A 1 99 ? 33.451 -14.909 -25.427 1.00 55.56 99 SER A O 1
ATOM 783 N N . GLY A 1 100 ? 35.375 -16.043 -25.150 1.00 49.28 100 GLY A N 1
ATOM 784 C CA . GLY A 1 100 ? 34.954 -16.922 -24.041 1.00 49.28 100 GLY A CA 1
ATOM 785 C C . GLY A 1 100 ? 34.526 -16.214 -22.742 1.00 49.28 100 GLY A C 1
ATOM 786 O O . GLY A 1 100 ? 34.553 -16.816 -21.676 1.00 49.28 100 GLY A O 1
ATOM 787 N N . TYR A 1 101 ? 34.138 -14.942 -22.825 1.00 53.25 101 TYR A N 1
ATOM 788 C CA . TYR A 1 101 ? 33.590 -14.109 -21.762 1.00 53.25 101 TYR A CA 1
ATOM 789 C C . TYR A 1 101 ? 32.079 -14.291 -21.535 1.00 53.25 101 TYR A C 1
ATOM 791 O O . TYR A 1 101 ? 31.595 -13.909 -20.477 1.00 53.25 101 TYR A O 1
ATOM 799 N N . GLY A 1 102 ? 31.333 -14.907 -22.459 1.00 53.88 102 GLY A N 1
ATOM 800 C CA . GLY A 1 102 ? 29.879 -15.099 -22.296 1.00 53.88 102 GLY A CA 1
ATOM 801 C C . GLY A 1 102 ? 29.475 -16.171 -21.274 1.00 53.88 102 GLY A C 1
ATOM 802 O O . GLY A 1 102 ? 28.320 -16.246 -20.874 1.00 53.88 102 GLY A O 1
ATOM 803 N N . GLN A 1 103 ? 30.412 -17.008 -20.821 1.00 51.81 103 GLN A N 1
ATOM 804 C CA . GLN A 1 103 ? 30.103 -18.147 -19.947 1.00 51.81 103 GLN A CA 1
ATOM 805 C C . GLN A 1 103 ? 30.025 -17.778 -18.452 1.00 51.81 103 GLN A C 1
ATOM 807 O O . GLN A 1 103 ? 29.696 -18.625 -17.624 1.00 51.81 103 GLN A O 1
ATOM 812 N N . PHE A 1 104 ? 30.311 -16.518 -18.102 1.00 51.16 104 PHE A N 1
ATOM 813 C CA . PHE A 1 104 ? 30.115 -15.975 -16.753 1.00 51.16 104 PHE A CA 1
ATOM 814 C C . PHE A 1 104 ? 28.705 -15.403 -16.531 1.00 51.16 104 PHE A C 1
ATOM 816 O O . PHE A 1 104 ? 28.241 -15.414 -15.389 1.00 51.16 104 PHE A O 1
ATOM 823 N N . ASP A 1 105 ? 28.007 -14.973 -17.588 1.00 53.06 105 ASP A N 1
ATOM 824 C CA . ASP A 1 105 ? 26.664 -14.381 -17.478 1.00 53.06 105 ASP A CA 1
ATOM 825 C C . ASP A 1 105 ? 25.620 -15.395 -16.982 1.00 53.06 105 ASP A C 1
ATOM 827 O O . ASP A 1 105 ? 24.736 -15.049 -16.201 1.00 53.06 105 ASP A O 1
ATOM 831 N N . GLU A 1 106 ? 25.763 -16.675 -17.343 1.00 56.22 106 GLU A N 1
ATOM 832 C CA . GLU A 1 106 ? 24.845 -17.735 -16.899 1.00 56.22 106 GLU A CA 1
ATOM 833 C C . GLU A 1 106 ? 25.107 -18.216 -15.459 1.00 56.22 106 GLU A C 1
ATOM 835 O O . GLU A 1 106 ? 24.202 -18.745 -14.814 1.00 56.22 106 GLU A O 1
ATOM 840 N N . ILE A 1 107 ? 26.327 -18.044 -14.932 1.00 56.09 107 ILE A N 1
ATOM 841 C CA . ILE A 1 107 ? 26.743 -18.642 -13.646 1.00 56.09 107 ILE A CA 1
ATOM 842 C C . ILE A 1 107 ? 26.730 -17.615 -12.507 1.00 56.09 107 ILE A C 1
ATOM 844 O O . ILE A 1 107 ? 26.484 -17.973 -11.355 1.00 56.09 107 ILE A O 1
ATOM 848 N N . SER A 1 108 ? 26.971 -16.335 -12.799 1.00 61.50 108 SER A N 1
ATOM 849 C CA . SER A 1 108 ? 27.139 -15.315 -11.758 1.00 61.50 108 SER A CA 1
ATOM 850 C C . SER A 1 108 ? 25.816 -14.848 -11.133 1.00 61.50 108 SER A C 1
ATOM 852 O O . SER A 1 108 ? 25.824 -14.178 -10.104 1.00 61.50 108 SER A O 1
ATOM 854 N N . GLY A 1 109 ? 24.660 -15.148 -11.741 1.00 53.28 109 GLY A N 1
ATOM 855 C CA . GLY A 1 109 ? 23.358 -14.646 -11.274 1.00 53.28 109 GLY A CA 1
ATOM 856 C C . GLY A 1 109 ? 23.197 -13.119 -11.374 1.00 53.28 109 GLY A C 1
ATOM 857 O O . GLY A 1 109 ? 22.115 -12.600 -11.118 1.00 53.28 109 GLY A O 1
ATOM 858 N N . TYR A 1 110 ? 24.239 -12.409 -11.813 1.00 56.91 110 TYR A N 1
ATOM 859 C CA . TYR A 1 110 ? 24.223 -11.026 -12.286 1.00 56.91 110 TYR A CA 1
ATOM 860 C C . TYR A 1 110 ? 23.709 -10.968 -13.733 1.00 56.91 110 TYR A C 1
ATOM 862 O O . TYR A 1 110 ? 24.321 -10.351 -14.599 1.00 56.91 110 TYR A O 1
ATOM 870 N N . GLY A 1 111 ? 22.602 -11.661 -14.008 1.00 53.59 111 GLY A N 1
ATOM 871 C CA . GLY A 1 111 ? 21.907 -11.527 -15.282 1.00 53.59 111 GLY A CA 1
ATOM 872 C C . GLY A 1 111 ? 21.444 -10.083 -15.439 1.00 53.59 111 GLY A C 1
ATOM 873 O O . GLY A 1 111 ? 20.918 -9.522 -14.481 1.00 53.59 111 GLY A O 1
ATOM 874 N N . GLU A 1 112 ? 21.719 -9.506 -16.612 1.00 57.97 112 GLU A N 1
ATOM 875 C CA . GLU A 1 112 ? 21.147 -8.273 -17.169 1.00 57.97 112 GLU A CA 1
ATOM 876 C C . GLU A 1 112 ? 20.520 -7.324 -16.142 1.00 57.97 112 GLU A C 1
ATOM 878 O O . GLU A 1 112 ? 19.410 -7.556 -15.655 1.00 57.97 112 GLU A O 1
ATOM 883 N N . PHE A 1 113 ? 21.199 -6.202 -15.867 1.00 64.38 113 PHE A N 1
ATOM 884 C CA . PHE A 1 113 ? 20.571 -5.053 -15.214 1.00 64.38 113 PHE A CA 1
ATOM 885 C C . PHE A 1 113 ? 19.189 -4.846 -15.832 1.00 64.38 113 PHE A C 1
ATOM 887 O O . PHE A 1 113 ? 19.102 -4.530 -17.019 1.00 64.38 113 PHE A O 1
ATOM 894 N N . GLN A 1 114 ? 18.124 -5.082 -15.050 1.00 62.12 114 GLN A N 1
ATOM 895 C CA . GLN A 1 114 ? 16.761 -4.912 -15.542 1.00 62.12 114 GLN A CA 1
ATOM 896 C C . GLN A 1 114 ? 16.684 -3.533 -16.180 1.00 62.12 114 GLN A C 1
ATOM 898 O O . GLN A 1 114 ? 16.949 -2.527 -15.513 1.00 62.12 114 GLN A O 1
ATOM 903 N N . ALA A 1 115 ? 16.396 -3.506 -17.483 1.00 65.00 115 ALA A N 1
ATOM 904 C CA . ALA A 1 115 ? 16.300 -2.256 -18.208 1.00 65.00 115 ALA A CA 1
ATOM 905 C C . ALA A 1 115 ? 15.327 -1.339 -17.450 1.00 65.00 115 ALA A C 1
ATOM 907 O O . ALA A 1 115 ? 14.288 -1.820 -16.973 1.00 65.00 115 ALA A O 1
ATOM 908 N N . PRO A 1 116 ? 15.656 -0.044 -17.290 1.00 68.94 116 PRO A N 1
ATOM 909 C CA . PRO A 1 116 ? 14.766 0.878 -16.609 1.00 68.94 116 PRO A CA 1
ATOM 910 C C . PRO A 1 116 ? 13.379 0.809 -17.264 1.00 68.94 116 PRO A C 1
ATOM 912 O O . PRO A 1 116 ? 13.287 0.620 -18.482 1.00 68.94 116 PRO A O 1
ATOM 915 N N . PRO A 1 117 ? 12.294 0.927 -16.480 1.00 69.31 117 PRO A N 1
ATOM 916 C CA . PRO A 1 117 ? 10.945 0.816 -17.013 1.00 69.31 117 PRO A CA 1
ATOM 917 C C . PRO A 1 117 ? 10.768 1.785 -18.184 1.00 69.31 117 PRO A C 1
ATOM 919 O O . PRO A 1 117 ? 11.016 2.985 -18.060 1.00 69.31 117 PRO A O 1
ATOM 922 N N . SER A 1 118 ? 10.365 1.253 -19.340 1.00 78.31 118 SER A N 1
ATOM 923 C CA . SER A 1 118 ? 10.115 2.061 -20.535 1.00 78.31 118 SER A CA 1
ATOM 924 C C . SER A 1 118 ? 9.054 3.123 -20.239 1.00 78.31 118 SER A C 1
ATOM 926 O O . SER A 1 118 ? 8.070 2.823 -19.569 1.00 78.31 118 SER A O 1
ATOM 928 N N . GLN A 1 119 ? 9.173 4.330 -20.790 1.00 78.81 119 GLN A N 1
ATOM 929 C CA . GLN A 1 119 ? 8.161 5.387 -20.606 1.00 78.81 119 GLN A CA 1
ATOM 930 C C . GLN A 1 119 ? 6.737 4.910 -20.955 1.00 78.81 119 GLN A C 1
ATOM 932 O O . GLN A 1 119 ? 5.781 5.234 -20.254 1.00 78.81 119 GLN A O 1
ATOM 937 N N . HIS A 1 120 ? 6.605 4.025 -21.948 1.00 76.81 120 HIS A N 1
ATOM 938 C CA . HIS A 1 120 ? 5.335 3.398 -22.316 1.00 76.81 120 HIS A CA 1
ATOM 939 C C . HIS A 1 120 ? 4.673 2.583 -21.192 1.00 76.81 120 HIS A C 1
ATOM 941 O O . HIS A 1 120 ? 3.443 2.538 -21.123 1.00 76.81 120 HIS A O 1
ATOM 947 N N . SER A 1 121 ? 5.445 1.946 -20.304 1.00 83.38 121 SER A N 1
ATOM 948 C CA . SER A 1 121 ? 4.875 1.194 -19.178 1.00 83.38 121 SER A CA 1
ATOM 949 C C . SER A 1 121 ? 4.325 2.127 -18.101 1.00 83.38 121 SER A C 1
ATOM 951 O O . SER A 1 121 ? 3.267 1.842 -17.542 1.00 83.38 121 SER A O 1
ATOM 953 N N . ILE A 1 122 ? 4.986 3.266 -17.881 1.00 86.12 122 ILE A N 1
ATOM 954 C CA . ILE A 1 122 ? 4.557 4.318 -16.949 1.00 86.12 122 ILE A CA 1
ATOM 955 C C . ILE A 1 122 ? 3.273 4.994 -17.457 1.00 86.12 122 ILE A C 1
ATOM 957 O O . ILE A 1 122 ? 2.339 5.243 -16.696 1.00 86.12 122 ILE A O 1
ATOM 961 N N . ASP A 1 123 ? 3.175 5.250 -18.761 1.00 89.25 123 ASP A N 1
ATOM 962 C CA . ASP A 1 123 ? 1.959 5.828 -19.344 1.00 89.25 123 ASP A CA 1
ATOM 963 C C . ASP A 1 123 ? 0.770 4.859 -19.272 1.00 89.25 123 ASP A C 1
ATOM 965 O O . ASP A 1 123 ? -0.373 5.272 -19.051 1.00 89.25 123 ASP A O 1
ATOM 969 N N . ALA A 1 124 ? 1.019 3.556 -19.430 1.00 90.19 124 ALA A N 1
ATOM 970 C CA . ALA A 1 124 ? -0.010 2.533 -19.290 1.00 90.19 124 ALA A CA 1
ATOM 971 C C . ALA A 1 124 ? -0.517 2.416 -17.842 1.00 90.19 124 ALA A C 1
ATOM 973 O O . ALA A 1 124 ? -1.731 2.325 -17.628 1.00 90.19 124 ALA A O 1
ATOM 974 N N . THR A 1 125 ? 0.376 2.449 -16.845 1.00 90.69 125 THR A N 1
ATOM 975 C CA . THR A 1 125 ? -0.012 2.441 -15.424 1.00 90.69 125 THR A CA 1
ATOM 976 C C . THR A 1 125 ? -0.776 3.704 -15.052 1.00 90.69 125 THR A C 1
ATOM 978 O O . THR A 1 125 ? -1.832 3.594 -14.429 1.00 90.69 125 THR A O 1
ATOM 981 N N . ARG A 1 126 ? -0.334 4.878 -15.517 1.00 93.25 126 ARG A N 1
ATOM 982 C CA . ARG A 1 126 ? -1.044 6.148 -15.308 1.00 93.25 126 ARG A CA 1
ATOM 983 C C . ARG A 1 126 ? -2.476 6.100 -15.841 1.00 93.25 126 ARG A C 1
ATOM 985 O O . ARG A 1 126 ? -3.411 6.377 -15.096 1.00 93.25 126 ARG A O 1
ATOM 992 N N . LYS A 1 127 ? -2.672 5.664 -17.089 1.00 93.50 127 LYS A N 1
ATOM 993 C CA . LYS A 1 127 ? -4.019 5.521 -17.675 1.00 93.50 127 LYS A CA 1
ATOM 994 C C . LYS A 1 127 ? -4.897 4.547 -16.887 1.00 93.50 127 LYS A C 1
ATOM 996 O O . LYS A 1 127 ? -6.101 4.762 -16.765 1.00 93.50 127 LYS A O 1
ATOM 1001 N N . ALA A 1 128 ? -4.317 3.471 -16.354 1.00 93.00 128 ALA A N 1
ATOM 1002 C CA . ALA A 1 128 ? -5.049 2.536 -15.505 1.00 93.00 128 ALA A CA 1
ATOM 1003 C C . ALA A 1 128 ? -5.477 3.184 -14.176 1.00 93.00 128 ALA A C 1
ATOM 1005 O O . ALA A 1 128 ? -6.601 2.961 -13.731 1.00 93.00 128 ALA A O 1
ATOM 1006 N N . TYR A 1 129 ? -4.617 4.005 -13.567 1.00 93.88 129 TYR A N 1
ATOM 1007 C CA . TYR A 1 129 ? -4.936 4.735 -12.338 1.00 93.88 129 TYR A CA 1
ATOM 1008 C C . TYR A 1 129 ? -6.032 5.776 -12.560 1.00 93.88 129 TYR A C 1
ATOM 1010 O O . TYR A 1 129 ? -6.976 5.829 -11.778 1.00 93.88 129 TYR A O 1
ATOM 1018 N N . GLU A 1 130 ? -5.967 6.540 -13.649 1.00 93.38 130 GLU A N 1
ATOM 1019 C CA . GLU A 1 130 ? -6.997 7.524 -14.005 1.00 93.38 130 GLU A CA 1
ATOM 1020 C C . GLU A 1 130 ? -8.368 6.866 -14.202 1.00 93.38 130 GLU A C 1
ATOM 1022 O O . GLU A 1 130 ? -9.372 7.348 -13.675 1.00 93.38 130 GLU A O 1
ATOM 1027 N N . ARG A 1 131 ? -8.414 5.722 -14.899 1.00 94.69 131 ARG A N 1
ATOM 1028 C CA . ARG A 1 131 ? -9.651 4.946 -15.077 1.00 94.69 131 ARG A CA 1
ATOM 1029 C C . ARG A 1 131 ? -10.207 4.436 -13.754 1.00 94.69 131 ARG A C 1
ATOM 1031 O O . ARG A 1 131 ? -11.399 4.586 -13.509 1.00 94.69 131 ARG A O 1
ATOM 1038 N N . ALA A 1 132 ? -9.355 3.867 -12.904 1.00 93.75 132 ALA A N 1
ATOM 1039 C CA . ALA A 1 132 ? -9.771 3.369 -11.597 1.00 93.75 132 ALA A CA 1
ATOM 1040 C C . ALA A 1 132 ? -10.283 4.507 -10.700 1.00 93.75 132 ALA A C 1
ATOM 1042 O O . ALA A 1 132 ? -11.320 4.377 -10.055 1.00 93.75 132 ALA A O 1
ATOM 1043 N N . LEU A 1 133 ? -9.607 5.658 -10.707 1.00 93.25 133 LEU A N 1
ATOM 1044 C CA . LEU A 1 133 ? -10.032 6.833 -9.952 1.00 93.25 133 LEU A CA 1
ATOM 1045 C C . LEU A 1 133 ? -11.390 7.356 -10.442 1.00 93.25 133 LEU A C 1
ATOM 1047 O O . LEU A 1 133 ? -12.242 7.703 -9.624 1.00 93.25 133 LEU A O 1
ATOM 1051 N N . ALA A 1 134 ? -11.615 7.375 -11.758 1.00 93.44 134 ALA A N 1
ATOM 1052 C CA . ALA A 1 134 ? -12.906 7.734 -12.336 1.00 93.44 134 ALA A CA 1
ATOM 1053 C C . ALA A 1 134 ? -14.010 6.737 -11.939 1.00 93.44 134 ALA A C 1
ATOM 1055 O O . ALA A 1 134 ? -15.092 7.164 -11.542 1.00 93.44 134 ALA A O 1
ATOM 1056 N N . ALA A 1 135 ? -13.724 5.431 -11.968 1.00 93.88 135 ALA A N 1
ATOM 1057 C CA . ALA A 1 135 ? -14.671 4.377 -11.591 1.00 93.88 135 ALA A CA 1
ATOM 1058 C C . ALA A 1 135 ? -15.091 4.458 -10.114 1.00 93.88 135 ALA A C 1
ATOM 1060 O O . ALA A 1 135 ? -16.271 4.332 -9.788 1.00 93.88 135 ALA A O 1
ATOM 1061 N N . VAL A 1 136 ? -14.145 4.750 -9.217 1.00 92.44 136 VAL A N 1
ATOM 1062 C CA . VAL A 1 136 ? -14.411 4.915 -7.778 1.00 92.44 136 VAL A CA 1
ATOM 1063 C C . VAL A 1 136 ? -15.181 6.211 -7.486 1.00 92.44 136 VAL A C 1
ATOM 1065 O O . VAL A 1 136 ? -15.814 6.331 -6.441 1.00 92.44 136 VAL A O 1
ATOM 1068 N N . GLY A 1 137 ? -15.208 7.168 -8.419 1.00 92.00 137 GLY A N 1
ATOM 1069 C CA . GLY A 1 137 ? -15.894 8.455 -8.275 1.00 92.00 137 GLY A CA 1
ATOM 1070 C C . GLY A 1 137 ? -15.010 9.568 -7.706 1.00 92.00 137 GLY A C 1
ATOM 1071 O O . GLY A 1 137 ? -15.507 10.481 -7.046 1.00 92.00 137 GLY A O 1
ATOM 1072 N N . GLY A 1 138 ? -13.704 9.498 -7.970 1.00 91.50 138 GLY A N 1
ATOM 1073 C CA . GLY A 1 138 ? -12.742 10.571 -7.743 1.00 91.50 138 GLY A CA 1
ATOM 1074 C C . GLY A 1 138 ? -12.034 10.555 -6.386 1.00 91.50 138 GLY A C 1
ATOM 1075 O O . GLY A 1 138 ? -12.257 9.704 -5.523 1.00 91.50 138 GLY A O 1
ATOM 1076 N N . ALA A 1 139 ? -11.185 11.567 -6.190 1.00 87.94 139 ALA A N 1
ATOM 1077 C CA . ALA A 1 139 ? -10.399 11.772 -4.974 1.00 87.94 139 ALA A CA 1
ATOM 1078 C C . ALA A 1 139 ? -11.202 11.813 -3.650 1.00 87.94 139 ALA A C 1
ATOM 1080 O O . ALA A 1 139 ? -10.718 11.235 -2.676 1.00 87.94 139 ALA A O 1
ATOM 1081 N N . PRO A 1 140 ? -12.403 12.433 -3.551 1.00 88.06 140 PRO A N 1
ATOM 1082 C CA . PRO A 1 140 ? -13.105 12.512 -2.266 1.00 88.06 140 PRO A CA 1
ATOM 1083 C C . PRO A 1 140 ? -13.671 11.161 -1.814 1.00 88.06 140 PRO A C 1
ATOM 1085 O O . PRO A 1 140 ? -13.666 10.854 -0.624 1.00 88.06 140 PRO A O 1
ATOM 1088 N N . LYS A 1 141 ? -14.128 10.315 -2.746 1.00 89.94 141 LYS A N 1
ATOM 1089 C CA . LYS A 1 141 ? -14.538 8.948 -2.400 1.00 89.94 141 LYS A CA 1
ATOM 1090 C C . LYS A 1 141 ? -13.340 8.099 -1.996 1.00 89.94 141 LYS A C 1
ATOM 1092 O O . LYS A 1 141 ? -13.433 7.351 -1.026 1.00 89.94 141 LYS A O 1
ATOM 1097 N N . LEU A 1 142 ? -12.207 8.264 -2.680 1.00 89.69 142 LEU A N 1
ATOM 1098 C CA . LEU A 1 142 ? -10.972 7.568 -2.335 1.00 89.69 142 LEU A CA 1
ATOM 1099 C C . LEU A 1 142 ? -10.512 7.873 -0.904 1.00 89.69 142 LEU A C 1
ATOM 1101 O O . LEU A 1 142 ? -10.194 6.955 -0.150 1.00 89.69 142 LEU A O 1
ATOM 1105 N N . SER A 1 143 ? -10.502 9.150 -0.514 1.00 88.06 143 SER A N 1
ATOM 1106 C CA . SER A 1 143 ? -10.104 9.545 0.840 1.00 88.06 143 SER A CA 1
ATOM 1107 C C . SER A 1 143 ? -11.067 8.994 1.896 1.00 88.06 143 SER A C 1
ATOM 1109 O O . SER A 1 143 ? -10.617 8.557 2.958 1.00 88.06 143 SER A O 1
ATOM 1111 N N . GLY A 1 144 ? -12.365 8.923 1.582 1.00 88.94 144 GLY A N 1
ATOM 1112 C CA . GLY A 1 144 ? -13.368 8.241 2.400 1.00 88.94 144 GLY A CA 1
ATOM 1113 C C . GLY A 1 144 ? -13.068 6.751 2.588 1.00 88.94 144 GLY A C 1
ATOM 1114 O O . GLY A 1 144 ? -13.086 6.265 3.717 1.00 88.94 144 GLY A O 1
ATOM 1115 N N . ILE A 1 145 ? -12.710 6.038 1.517 1.00 89.19 145 ILE A N 1
ATOM 1116 C CA . ILE A 1 145 ? -12.329 4.616 1.572 1.00 89.19 145 ILE A CA 1
ATOM 1117 C C . ILE A 1 145 ? -11.047 4.428 2.391 1.00 89.19 145 ILE A C 1
ATOM 1119 O O . ILE A 1 145 ? -11.003 3.579 3.280 1.00 89.19 145 ILE A O 1
ATOM 1123 N N . ALA A 1 146 ? -10.018 5.244 2.154 1.00 88.44 146 ALA A N 1
ATOM 1124 C CA . ALA A 1 146 ? -8.769 5.195 2.913 1.00 88.44 146 ALA A CA 1
ATOM 1125 C C . ALA A 1 146 ? -9.003 5.440 4.414 1.00 88.44 146 ALA A C 1
ATOM 1127 O O . ALA A 1 146 ? -8.461 4.719 5.256 1.00 88.44 146 ALA A O 1
ATOM 1128 N N . SER A 1 147 ? -9.857 6.411 4.753 1.00 87.81 147 SER A N 1
ATOM 1129 C CA . SER A 1 147 ? -10.273 6.682 6.131 1.00 87.81 147 SER A CA 1
ATOM 1130 C C . SER A 1 147 ? -11.057 5.510 6.733 1.00 87.81 147 SER A C 1
ATOM 1132 O O . SER A 1 147 ? -10.759 5.091 7.851 1.00 87.81 147 SER A O 1
ATOM 1134 N N . ALA A 1 148 ? -11.984 4.906 5.984 1.00 88.12 148 ALA A N 1
ATOM 1135 C CA . ALA A 1 148 ? -12.755 3.746 6.429 1.00 88.12 148 ALA A CA 1
ATOM 1136 C C . ALA A 1 148 ? -11.863 2.524 6.706 1.00 88.12 148 ALA A C 1
ATOM 1138 O O . ALA A 1 148 ? -12.018 1.870 7.738 1.00 88.12 148 ALA A O 1
ATOM 1139 N N . ILE A 1 149 ? -10.877 2.250 5.843 1.00 87.81 149 ILE A N 1
ATOM 1140 C CA . ILE A 1 149 ? -9.871 1.200 6.070 1.00 87.81 149 ILE A CA 1
ATOM 1141 C C . ILE A 1 149 ? -9.077 1.513 7.338 1.00 87.81 149 ILE A C 1
ATOM 1143 O O . ILE A 1 149 ? -8.933 0.656 8.210 1.00 87.81 149 ILE A O 1
ATOM 1147 N N . ALA A 1 150 ? -8.586 2.744 7.479 1.00 86.00 150 ALA A N 1
ATOM 1148 C CA . ALA A 1 150 ? -7.820 3.154 8.647 1.00 86.00 150 ALA A CA 1
ATOM 1149 C C . ALA A 1 150 ? -8.641 3.048 9.947 1.00 86.00 150 ALA A C 1
ATOM 1151 O O . ALA A 1 150 ? -8.110 2.629 10.977 1.00 86.00 150 ALA A O 1
ATOM 1152 N N . ALA A 1 151 ? -9.935 3.369 9.908 1.00 86.06 151 ALA A N 1
ATOM 1153 C CA . ALA A 1 151 ? -10.862 3.199 11.022 1.00 86.06 151 ALA A CA 1
ATOM 1154 C C . ALA A 1 151 ? -11.107 1.716 11.347 1.00 86.06 151 ALA A C 1
ATOM 1156 O O . ALA A 1 151 ? -11.025 1.327 12.512 1.00 86.06 151 ALA A O 1
ATOM 1157 N N . ALA A 1 152 ? -11.320 0.865 10.339 1.00 85.69 152 ALA A N 1
ATOM 1158 C CA . ALA A 1 152 ? -11.486 -0.578 10.521 1.00 85.69 152 ALA A CA 1
ATOM 1159 C C . ALA A 1 152 ? -10.230 -1.230 11.124 1.00 85.69 152 ALA A C 1
ATOM 1161 O O . ALA A 1 152 ? -10.319 -2.097 11.998 1.00 85.69 152 ALA A O 1
ATOM 1162 N N . LEU A 1 153 ? -9.046 -0.777 10.706 1.00 84.69 153 LEU A N 1
ATOM 1163 C CA . LEU A 1 153 ? -7.771 -1.204 11.273 1.00 84.69 153 LEU A CA 1
ATOM 1164 C C . LEU A 1 153 ? -7.599 -0.721 12.722 1.00 84.69 153 LEU A C 1
ATOM 1166 O O . LEU A 1 153 ? -7.150 -1.498 13.565 1.00 84.69 153 LEU A O 1
ATOM 1170 N N . ARG A 1 154 ? -8.001 0.519 13.038 1.00 82.38 154 ARG A N 1
ATOM 1171 C CA . ARG A 1 154 ? -7.999 1.064 14.409 1.00 82.38 154 ARG A CA 1
ATOM 1172 C C . ARG A 1 154 ? -8.943 0.314 15.342 1.00 82.38 154 ARG A C 1
ATOM 1174 O O . ARG A 1 154 ? -8.544 -0.034 16.447 1.00 82.38 154 ARG A O 1
ATOM 1181 N N . GLN A 1 155 ? -10.170 0.026 14.915 1.00 81.00 155 GLN A N 1
ATOM 1182 C CA . GLN A 1 155 ? -11.142 -0.703 15.741 1.00 81.00 155 GLN A CA 1
ATOM 1183 C C . GLN A 1 155 ? -10.621 -2.085 16.147 1.00 81.00 155 GLN A C 1
ATOM 1185 O O . GLN A 1 155 ? -10.814 -2.521 17.279 1.00 81.00 155 GLN A O 1
ATOM 1190 N N . LYS A 1 156 ? -9.887 -2.752 15.251 1.00 76.50 156 LYS A N 1
ATOM 1191 C CA . LYS A 1 156 ? -9.258 -4.049 15.530 1.00 76.50 156 LYS A CA 1
ATOM 1192 C C . LYS A 1 156 ? -8.001 -3.938 16.401 1.00 76.50 156 LYS A C 1
ATOM 1194 O O . LYS A 1 156 ? -7.505 -4.965 16.867 1.00 76.50 156 LYS A O 1
ATOM 1199 N N . LEU A 1 157 ? -7.465 -2.732 16.611 1.00 72.06 157 LEU A N 1
ATOM 1200 C CA . LEU A 1 157 ? -6.206 -2.474 17.308 1.00 72.06 157 LEU A CA 1
ATOM 1201 C C . LEU A 1 157 ? -6.288 -1.240 18.212 1.00 72.06 157 LEU A C 1
ATOM 1203 O O . LEU A 1 157 ? -5.945 -0.125 17.833 1.00 72.06 157 LEU A O 1
ATOM 1207 N N . THR A 1 158 ? -6.633 -1.481 19.475 1.00 67.31 158 THR A N 1
ATOM 1208 C CA . THR A 1 158 ? -6.820 -0.446 20.507 1.00 67.31 158 THR A CA 1
ATOM 1209 C C . THR A 1 158 ? -5.544 0.310 20.899 1.00 67.31 158 THR A C 1
ATOM 1211 O O . THR A 1 158 ? -5.621 1.359 21.532 1.00 67.31 158 THR A O 1
ATOM 1214 N N . LYS A 1 159 ? -4.352 -0.184 20.529 1.00 76.00 159 LYS A N 1
ATOM 1215 C CA . LYS A 1 159 ? -3.061 0.460 20.826 1.00 76.00 159 LYS A CA 1
ATOM 1216 C C . LYS A 1 159 ? -2.344 0.853 19.534 1.00 76.00 159 LYS A C 1
ATOM 1218 O O . LYS A 1 159 ? -2.005 -0.015 18.732 1.00 76.00 159 LYS A O 1
ATOM 1223 N N . LYS A 1 160 ? -2.003 2.140 19.385 1.00 69.12 160 LYS A N 1
ATOM 1224 C CA . LYS A 1 160 ? -1.278 2.704 18.223 1.00 69.12 160 LYS A CA 1
ATOM 1225 C C . LYS A 1 160 ? -0.017 1.905 17.850 1.00 69.12 160 LYS A C 1
ATOM 1227 O O . LYS A 1 160 ? 0.196 1.591 16.684 1.00 69.12 160 LYS A O 1
ATOM 1232 N N . GLY A 1 161 ? 0.774 1.494 18.846 1.00 72.00 161 GLY A N 1
ATOM 1233 C CA . GLY A 1 161 ? 1.985 0.690 18.625 1.00 72.00 161 GLY A CA 1
ATOM 1234 C C . GLY A 1 161 ? 1.725 -0.759 18.189 1.00 72.00 161 GLY A C 1
ATOM 1235 O O . GLY A 1 161 ? 2.603 -1.386 17.603 1.00 72.00 161 GLY A O 1
ATOM 1236 N N . ALA A 1 162 ? 0.534 -1.303 18.447 1.00 80.38 162 ALA A N 1
ATOM 1237 C CA . ALA A 1 162 ? 0.159 -2.633 17.977 1.00 80.38 162 ALA A CA 1
ATOM 1238 C C . ALA A 1 162 ? -0.252 -2.606 16.495 1.00 80.38 162 ALA A C 1
ATOM 1240 O O . ALA A 1 162 ? 0.058 -3.550 15.770 1.00 80.38 162 ALA A O 1
ATOM 1241 N N . LEU A 1 163 ? -0.896 -1.518 16.038 1.00 81.81 163 LEU A N 1
ATOM 1242 C CA . LEU A 1 163 ? -1.299 -1.342 14.638 1.00 81.81 163 LEU A CA 1
ATOM 1243 C C . LEU A 1 163 ? -0.083 -1.354 13.716 1.00 81.81 163 LEU A C 1
ATOM 1245 O O . LEU A 1 163 ? -0.025 -2.156 12.790 1.00 81.81 163 LEU A O 1
ATOM 1249 N N . GLN A 1 164 ? 0.914 -0.524 14.022 1.00 83.06 164 GLN A N 1
ATOM 1250 C CA . GLN A 1 164 ? 2.130 -0.437 13.218 1.00 83.06 164 GLN A CA 1
ATOM 1251 C C . GLN A 1 164 ? 2.866 -1.780 13.144 1.00 83.06 164 GLN A C 1
ATOM 1253 O O . GLN A 1 164 ? 3.280 -2.176 12.063 1.00 83.06 164 GLN A O 1
ATOM 1258 N N . LYS A 1 165 ? 2.958 -2.522 14.257 1.00 85.94 165 LYS A N 1
ATOM 1259 C CA . LYS A 1 165 ? 3.597 -3.848 14.281 1.00 85.94 165 LYS A CA 1
ATOM 1260 C C . LYS A 1 165 ? 2.839 -4.896 13.468 1.00 85.94 165 LYS A C 1
ATOM 1262 O O . LYS A 1 165 ? 3.473 -5.678 12.773 1.00 85.94 165 LYS A O 1
ATOM 1267 N N . ARG A 1 166 ? 1.500 -4.924 13.530 1.00 83.81 166 ARG A N 1
ATOM 1268 C CA . ARG A 1 166 ? 0.702 -5.853 12.707 1.00 83.81 166 ARG A CA 1
ATOM 1269 C C . ARG A 1 166 ? 0.757 -5.499 11.231 1.00 83.81 166 ARG A C 1
ATOM 1271 O O . ARG A 1 166 ? 0.858 -6.411 10.423 1.00 83.81 166 ARG A O 1
ATOM 1278 N N . LEU A 1 167 ? 0.712 -4.210 10.890 1.00 86.38 167 LEU A N 1
ATOM 1279 C CA . LE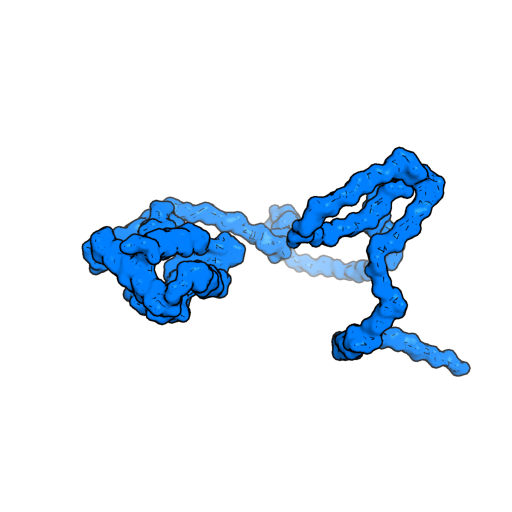U A 1 167 ? 0.909 -3.763 9.513 1.00 86.38 167 LEU A CA 1
ATOM 1280 C C . LEU A 1 167 ? 2.294 -4.174 9.022 1.00 86.38 167 LEU A C 1
ATOM 1282 O O . LEU A 1 167 ? 2.396 -4.818 7.989 1.00 86.38 167 LEU A O 1
ATOM 1286 N N . GLN A 1 168 ? 3.339 -3.882 9.794 1.00 89.19 168 GLN A N 1
ATOM 1287 C CA . GLN A 1 168 ? 4.701 -4.262 9.445 1.00 89.19 168 GLN A CA 1
ATOM 1288 C C . GLN A 1 168 ? 4.824 -5.771 9.227 1.00 89.19 168 GLN A C 1
ATOM 1290 O O . GLN A 1 168 ? 5.299 -6.175 8.178 1.00 89.19 168 GLN A O 1
ATOM 1295 N N . PHE A 1 169 ? 4.291 -6.591 10.134 1.00 89.06 169 PHE A N 1
ATOM 1296 C CA . PHE A 1 169 ? 4.305 -8.048 9.995 1.00 89.06 169 PHE A CA 1
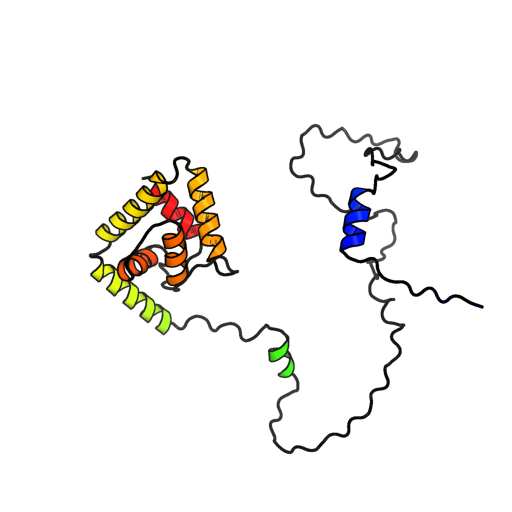ATOM 1297 C C . PHE A 1 169 ? 3.526 -8.544 8.763 1.00 89.06 169 PHE A C 1
ATOM 1299 O O . PHE A 1 169 ? 4.011 -9.394 8.023 1.00 89.06 169 PHE A O 1
ATOM 1306 N N . ALA A 1 170 ? 2.332 -7.997 8.509 1.00 88.75 170 ALA A N 1
ATOM 1307 C CA . ALA A 1 170 ? 1.522 -8.364 7.347 1.00 88.75 170 ALA A CA 1
ATOM 1308 C C . ALA A 1 170 ? 2.206 -7.983 6.026 1.00 88.75 170 ALA A C 1
ATOM 1310 O O . ALA A 1 170 ? 2.188 -8.761 5.076 1.00 88.75 170 ALA A O 1
ATOM 1311 N N . PHE A 1 171 ? 2.833 -6.807 5.967 1.00 88.94 171 PHE A N 1
ATOM 1312 C CA . PHE A 1 171 ? 3.527 -6.346 4.769 1.00 88.94 171 PHE A CA 1
ATOM 1313 C C . PHE A 1 171 ? 4.883 -7.017 4.573 1.00 88.94 171 PHE A C 1
ATOM 1315 O O . PHE A 1 171 ? 5.234 -7.293 3.436 1.00 88.94 171 PHE A O 1
ATOM 1322 N N . GLU A 1 172 ? 5.620 -7.337 5.635 1.00 89.94 172 GLU A N 1
ATOM 1323 C CA . GLU A 1 172 ? 6.930 -7.999 5.559 1.00 89.94 172 GLU A CA 1
ATOM 1324 C C . GLU A 1 172 ? 6.831 -9.399 4.942 1.00 89.94 172 GLU A C 1
ATOM 1326 O O . GLU A 1 172 ? 7.674 -9.779 4.135 1.00 89.94 172 GLU A O 1
ATOM 1331 N N . HIS A 1 173 ? 5.748 -10.132 5.216 1.00 88.44 173 HIS A N 1
ATOM 1332 C CA . HIS A 1 173 ? 5.502 -11.433 4.586 1.00 88.44 173 HIS A CA 1
ATOM 1333 C C . HIS A 1 173 ? 5.187 -11.360 3.093 1.00 88.44 173 HIS A C 1
ATOM 1335 O O . HIS A 1 173 ? 5.405 -12.331 2.370 1.00 88.44 173 HIS A O 1
ATOM 1341 N N . VAL A 1 174 ? 4.660 -10.228 2.633 1.00 90.00 174 VAL A N 1
ATOM 1342 C CA . VAL A 1 174 ? 4.187 -10.056 1.258 1.00 90.00 174 VAL A CA 1
ATOM 1343 C C . VAL A 1 174 ? 5.089 -9.097 0.471 1.00 90.00 174 VAL A C 1
ATOM 1345 O O . VAL A 1 174 ? 4.883 -8.880 -0.720 1.00 90.00 174 VAL A O 1
ATOM 1348 N N . ALA A 1 175 ? 6.130 -8.556 1.097 1.00 92.06 175 ALA A N 1
ATOM 1349 C CA . ALA A 1 175 ? 7.131 -7.695 0.492 1.00 92.06 175 ALA A CA 1
ATOM 1350 C C . ALA A 1 175 ? 8.009 -8.437 -0.514 1.00 92.06 175 ALA A C 1
ATOM 1352 O O . ALA A 1 175 ? 8.220 -9.651 -0.427 1.00 92.06 175 ALA A O 1
ATOM 1353 N N . TYR A 1 176 ? 8.583 -7.690 -1.448 1.00 91.81 176 TYR A N 1
ATOM 1354 C CA . TYR A 1 176 ? 9.794 -8.126 -2.129 1.00 91.81 176 TYR A CA 1
ATOM 1355 C C . TYR A 1 176 ? 11.029 -7.933 -1.231 1.00 91.81 176 TYR A C 1
ATOM 1357 O O . TYR A 1 176 ? 10.978 -7.168 -0.265 1.00 91.81 176 TYR A O 1
ATOM 1365 N N . PRO A 1 177 ? 12.163 -8.582 -1.557 1.00 89.88 177 PRO A N 1
ATOM 1366 C CA . PRO A 1 177 ? 13.415 -8.413 -0.814 1.00 89.88 177 PRO A CA 1
ATOM 1367 C C . PRO A 1 177 ? 13.924 -6.963 -0.753 1.00 89.88 177 PRO A C 1
ATOM 1369 O O . PRO A 1 177 ? 14.668 -6.615 0.156 1.00 89.88 177 PRO A O 1
ATOM 1372 N N . ASP A 1 178 ? 13.514 -6.116 -1.701 1.00 89.75 178 ASP A N 1
ATOM 1373 C CA . ASP A 1 178 ? 13.835 -4.684 -1.747 1.00 89.75 178 ASP A CA 1
ATOM 1374 C C . ASP A 1 178 ? 12.937 -3.822 -0.829 1.00 89.75 178 ASP A C 1
ATOM 1376 O O . ASP A 1 178 ? 13.106 -2.605 -0.756 1.00 89.75 178 ASP A O 1
ATOM 1380 N N . GLY A 1 179 ? 11.974 -4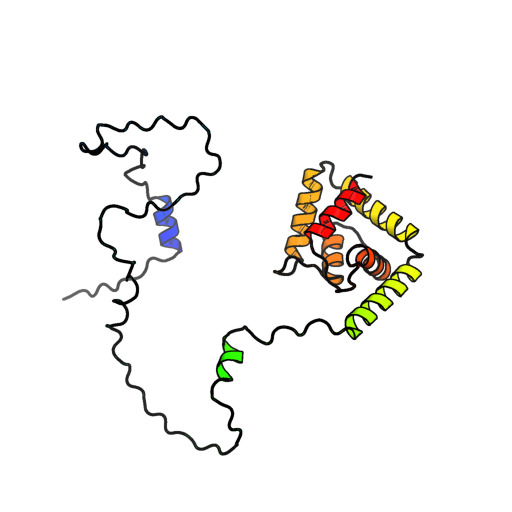.429 -0.124 1.00 90.44 179 GLY A N 1
ATOM 1381 C CA . GLY A 1 179 ? 11.015 -3.723 0.727 1.00 90.44 179 GLY A CA 1
ATOM 1382 C C . GLY A 1 179 ? 9.925 -2.976 -0.049 1.00 90.44 179 GLY A C 1
ATOM 1383 O O . GLY A 1 179 ? 9.254 -2.105 0.518 1.00 90.44 179 GLY A O 1
ATOM 1384 N N . SER A 1 180 ? 9.746 -3.289 -1.336 1.00 93.00 180 SER A N 1
ATOM 1385 C CA . SER A 1 180 ? 8.657 -2.779 -2.164 1.00 93.00 180 SER A CA 1
ATOM 1386 C C . SER A 1 180 ? 7.476 -3.752 -2.226 1.00 93.00 180 SER A C 1
ATOM 1388 O O . SER A 1 180 ? 7.596 -4.953 -1.964 1.00 93.00 180 SER A O 1
ATOM 1390 N N . VAL A 1 181 ? 6.300 -3.217 -2.544 1.00 94.12 181 VAL A N 1
ATOM 1391 C CA . VAL A 1 181 ? 5.044 -3.961 -2.663 1.00 94.12 181 VAL A CA 1
ATOM 1392 C C . VAL A 1 181 ? 4.324 -3.527 -3.938 1.00 94.12 181 VAL A C 1
ATOM 1394 O O . VAL A 1 181 ? 4.157 -2.334 -4.191 1.00 94.12 181 VAL A O 1
ATOM 1397 N N . ASP A 1 182 ? 3.873 -4.512 -4.718 1.00 93.88 182 ASP A N 1
ATOM 1398 C CA . ASP A 1 182 ? 3.023 -4.307 -5.896 1.00 93.88 182 ASP A CA 1
ATOM 1399 C C . ASP A 1 182 ? 1.535 -4.272 -5.513 1.00 93.88 182 ASP A C 1
ATOM 1401 O O . ASP A 1 182 ? 1.124 -4.743 -4.450 1.00 93.88 182 ASP A O 1
ATOM 1405 N N . ARG A 1 183 ? 0.685 -3.839 -6.450 1.00 92.31 183 ARG A N 1
ATOM 1406 C CA . ARG A 1 183 ? -0.784 -3.815 -6.302 1.00 92.31 183 ARG A CA 1
ATOM 1407 C C . ARG A 1 183 ? -1.395 -5.125 -5.791 1.00 92.31 183 ARG A C 1
ATOM 1409 O O . ARG A 1 183 ? -2.222 -5.092 -4.889 1.00 92.31 183 ARG A O 1
ATOM 1416 N N . ARG A 1 184 ? -1.002 -6.276 -6.349 1.00 91.94 184 ARG A N 1
ATOM 1417 C CA . ARG A 1 184 ? -1.546 -7.591 -5.946 1.00 91.94 184 ARG A CA 1
ATOM 1418 C C . ARG A 1 184 ? -1.163 -7.941 -4.508 1.00 91.94 184 ARG A C 1
ATOM 1420 O O . ARG A 1 184 ? -2.018 -8.261 -3.696 1.00 91.94 184 ARG A O 1
ATOM 1427 N N . ARG A 1 185 ? 0.113 -7.747 -4.182 1.00 93.44 185 ARG A N 1
ATOM 1428 C CA . ARG A 1 185 ? 0.685 -7.976 -2.851 1.00 93.44 185 ARG A CA 1
ATOM 1429 C C . ARG A 1 185 ? 0.034 -7.082 -1.784 1.00 93.44 185 ARG A C 1
ATOM 1431 O O . ARG A 1 185 ? -0.226 -7.531 -0.672 1.00 93.44 185 ARG A O 1
ATOM 1438 N N . LEU A 1 186 ? -0.318 -5.842 -2.136 1.00 91.19 186 LEU A N 1
ATOM 1439 C CA . LEU A 1 186 ? -1.110 -4.975 -1.260 1.00 91.19 186 LEU A CA 1
ATOM 1440 C C . LEU A 1 186 ? -2.483 -5.586 -0.934 1.00 91.19 186 LEU A C 1
ATOM 1442 O O . LEU A 1 186 ? -2.919 -5.517 0.213 1.00 91.19 186 LEU A O 1
ATOM 1446 N N . GLN A 1 187 ? -3.160 -6.191 -1.912 1.00 92.19 187 GLN A N 1
ATOM 1447 C CA . GLN A 1 187 ? -4.452 -6.840 -1.679 1.00 92.19 187 GLN A CA 1
ATOM 1448 C C . GLN A 1 187 ? -4.324 -8.035 -0.744 1.00 92.19 187 GLN A C 1
ATOM 1450 O O . GLN A 1 187 ? -5.141 -8.169 0.163 1.00 92.19 187 GLN A O 1
ATOM 1455 N N . ASP A 1 188 ? -3.304 -8.869 -0.927 1.00 92.44 188 ASP A N 1
ATOM 1456 C CA . ASP A 1 188 ? -3.060 -10.025 -0.062 1.00 92.44 188 ASP A CA 1
ATOM 1457 C C . ASP A 1 188 ? -2.811 -9.574 1.385 1.00 92.44 188 ASP A C 1
ATOM 1459 O O . ASP A 1 188 ? -3.417 -10.093 2.328 1.00 92.44 188 ASP A O 1
ATOM 1463 N N . ALA A 1 189 ? -1.998 -8.527 1.565 1.00 91.12 189 ALA A N 1
ATOM 1464 C CA . ALA A 1 189 ? -1.732 -7.936 2.872 1.00 91.12 189 ALA A CA 1
ATOM 1465 C C . ALA A 1 189 ? -3.007 -7.364 3.520 1.00 91.12 189 ALA A C 1
ATOM 1467 O O . ALA A 1 189 ? -3.279 -7.640 4.688 1.00 91.12 189 ALA A O 1
ATOM 1468 N N . LEU A 1 190 ? -3.834 -6.621 2.779 1.00 88.94 190 LEU A N 1
ATOM 1469 C CA . LEU A 1 190 ? -5.095 -6.071 3.298 1.00 88.94 190 LEU A CA 1
ATOM 1470 C C . LEU A 1 190 ? -6.140 -7.161 3.574 1.00 88.94 190 LEU A C 1
ATOM 1472 O O . LEU A 1 190 ? -6.856 -7.089 4.575 1.00 88.94 190 LEU A O 1
ATOM 1476 N N . SER A 1 191 ? -6.165 -8.215 2.761 1.00 90.56 191 SER A N 1
ATOM 1477 C CA . SER A 1 191 ? -7.024 -9.383 2.969 1.00 90.56 191 SER A CA 1
ATOM 1478 C C . SER A 1 191 ? -6.646 -10.119 4.255 1.00 90.56 191 SER A C 1
ATOM 1480 O O . SER A 1 191 ? -7.531 -10.473 5.030 1.00 90.56 191 SER A O 1
ATOM 1482 N N . SER A 1 192 ? -5.349 -10.238 4.570 1.00 89.69 192 SER A N 1
ATOM 1483 C CA . SER A 1 192 ? -4.875 -10.793 5.852 1.00 89.69 192 SER A CA 1
ATOM 1484 C C . SER A 1 192 ? -5.326 -9.976 7.076 1.00 89.69 192 SER A C 1
ATOM 1486 O O . SER A 1 192 ? -5.457 -10.495 8.186 1.00 89.69 192 SER A O 1
ATOM 1488 N N . LEU A 1 193 ? -5.613 -8.687 6.871 1.00 86.88 193 LEU A N 1
ATOM 1489 C CA . LEU A 1 193 ? -6.129 -7.766 7.885 1.00 86.88 193 LEU A CA 1
ATOM 1490 C C . LEU A 1 193 ? -7.669 -7.718 7.903 1.00 86.88 193 LEU A C 1
ATOM 1492 O O . LEU A 1 193 ? -8.267 -6.960 8.681 1.00 86.88 193 LEU A O 1
ATOM 1496 N N . ASN A 1 194 ? -8.320 -8.571 7.103 1.00 88.88 194 ASN A N 1
ATOM 1497 C CA . ASN A 1 194 ? -9.763 -8.630 6.893 1.00 88.88 194 ASN A CA 1
ATOM 1498 C C . ASN A 1 194 ? -10.325 -7.291 6.377 1.00 88.88 194 ASN A C 1
ATOM 1500 O O . ASN A 1 194 ? -11.325 -6.792 6.901 1.00 88.88 194 ASN A O 1
ATOM 1504 N N . CYS A 1 195 ? -9.637 -6.688 5.407 1.00 88.06 195 CYS A N 1
ATOM 1505 C CA . CYS A 1 195 ? -10.095 -5.539 4.634 1.00 88.06 195 CYS A CA 1
ATOM 1506 C C . CYS A 1 195 ? -10.261 -5.979 3.175 1.00 88.06 195 CYS A C 1
ATOM 1508 O O . CYS A 1 195 ? -9.276 -6.150 2.459 1.00 88.06 195 CYS A O 1
ATOM 1510 N N . SER A 1 196 ? -11.504 -6.181 2.742 1.00 89.00 196 SER A N 1
ATOM 1511 C CA . SER A 1 196 ? -11.831 -6.481 1.347 1.00 89.00 196 SER A CA 1
ATOM 1512 C C . SER A 1 196 ? -11.978 -5.183 0.559 1.00 89.00 196 SER A C 1
ATOM 1514 O O . SER A 1 196 ? -12.771 -4.327 0.944 1.00 89.00 196 SER A O 1
ATOM 1516 N N . LEU A 1 197 ? -11.239 -5.055 -0.539 1.00 90.56 197 LEU A N 1
ATOM 1517 C CA . LEU A 1 197 ? -11.363 -3.955 -1.495 1.00 90.56 197 LEU A CA 1
ATOM 1518 C C . LEU A 1 197 ? -11.629 -4.525 -2.879 1.00 90.56 197 LEU A C 1
ATOM 1520 O O . LEU A 1 197 ? -11.105 -5.588 -3.225 1.00 90.56 197 LEU A O 1
ATOM 1524 N N . THR A 1 198 ? -12.408 -3.800 -3.671 1.00 93.25 198 THR A N 1
ATOM 1525 C CA . THR A 1 198 ? -12.565 -4.102 -5.095 1.00 93.25 198 THR A CA 1
ATOM 1526 C C . THR A 1 198 ? -11.278 -3.783 -5.863 1.00 93.25 198 THR A C 1
ATOM 1528 O O . THR A 1 198 ? -10.409 -3.039 -5.395 1.00 93.25 198 THR A O 1
ATOM 1531 N N . ASP A 1 199 ? -11.132 -4.353 -7.060 1.00 92.75 199 ASP A N 1
ATOM 1532 C CA . ASP A 1 199 ? -9.938 -4.154 -7.888 1.00 92.75 199 ASP A CA 1
ATOM 1533 C C . ASP A 1 199 ? -9.725 -2.684 -8.282 1.00 92.75 199 ASP A C 1
ATOM 1535 O O . ASP A 1 199 ? -8.575 -2.224 -8.331 1.00 92.75 199 ASP A O 1
ATOM 1539 N N . ASP A 1 200 ? -10.816 -1.950 -8.512 1.00 93.06 200 ASP A N 1
ATOM 1540 C CA . ASP A 1 200 ? -10.799 -0.527 -8.848 1.00 93.06 200 ASP A CA 1
ATOM 1541 C C . ASP A 1 200 ? -10.428 0.322 -7.634 1.00 93.06 200 ASP A C 1
ATOM 1543 O O . ASP A 1 200 ? -9.521 1.147 -7.724 1.00 93.06 200 ASP A O 1
ATOM 1547 N N . GLU A 1 201 ? -11.031 0.066 -6.469 1.00 93.19 201 GLU A N 1
ATOM 1548 C CA . GLU A 1 201 ? -10.682 0.755 -5.220 1.00 93.19 201 GLU A CA 1
ATOM 1549 C C . GLU A 1 201 ? -9.221 0.529 -4.848 1.00 93.19 201 GLU A C 1
ATOM 1551 O O . GLU A 1 201 ? -8.521 1.477 -4.508 1.00 93.19 201 GLU A O 1
ATOM 1556 N N . ARG A 1 202 ? -8.723 -0.706 -4.970 1.00 93.75 202 ARG A N 1
ATOM 1557 C CA . ARG A 1 202 ? -7.311 -1.033 -4.746 1.00 93.75 202 ARG A CA 1
ATOM 1558 C C . ARG A 1 202 ? -6.408 -0.255 -5.695 1.00 93.75 202 ARG A C 1
ATOM 1560 O O . ARG A 1 202 ? -5.389 0.279 -5.267 1.00 93.75 202 ARG A O 1
ATOM 1567 N N . THR A 1 203 ? -6.745 -0.224 -6.983 1.00 94.00 203 THR A N 1
ATOM 1568 C CA . THR A 1 203 ? -5.924 0.443 -8.004 1.00 94.00 203 THR A CA 1
ATOM 1569 C C . THR A 1 203 ? -5.927 1.956 -7.810 1.00 94.00 203 THR A C 1
ATOM 1571 O O . THR A 1 203 ? -4.871 2.583 -7.875 1.00 94.00 203 THR A O 1
ATOM 1574 N N . ALA A 1 204 ? -7.086 2.532 -7.501 1.00 92.88 204 ALA A N 1
ATOM 1575 C CA . ALA A 1 204 ? -7.229 3.947 -7.204 1.00 92.88 204 ALA A CA 1
ATOM 1576 C C . ALA A 1 204 ? -6.516 4.319 -5.893 1.00 92.88 204 ALA A C 1
ATOM 1578 O O . ALA A 1 204 ? -5.865 5.357 -5.820 1.00 92.88 204 ALA A O 1
ATOM 1579 N N . LEU A 1 205 ? -6.564 3.447 -4.879 1.00 90.94 205 LEU A N 1
ATOM 1580 C CA . LEU A 1 205 ? -5.859 3.641 -3.613 1.00 90.94 205 LEU A CA 1
ATOM 1581 C C . LEU A 1 205 ? -4.355 3.636 -3.868 1.00 90.94 205 LEU A C 1
ATOM 1583 O O . LEU A 1 205 ? -3.669 4.549 -3.429 1.00 90.94 205 LEU A O 1
ATOM 1587 N N . PHE A 1 206 ? -3.855 2.690 -4.667 1.00 92.12 206 PHE A N 1
ATOM 1588 C CA . PHE A 1 206 ? -2.443 2.608 -5.046 1.00 92.12 206 PHE A CA 1
ATOM 1589 C C . PHE A 1 206 ? -1.934 3.869 -5.765 1.00 92.12 206 PHE A C 1
ATOM 1591 O O . PHE A 1 206 ? -0.800 4.276 -5.527 1.00 92.12 206 PHE A O 1
ATOM 1598 N N . CYS A 1 207 ? -2.777 4.544 -6.558 1.00 91.44 207 CYS A N 1
ATOM 1599 C CA . CYS A 1 207 ? -2.444 5.827 -7.189 1.00 91.44 207 CYS A CA 1
ATOM 1600 C C . CYS A 1 207 ? -2.052 6.913 -6.171 1.00 91.44 207 CYS A C 1
ATOM 1602 O O . CYS A 1 207 ? -1.243 7.783 -6.484 1.00 91.44 207 CYS A O 1
ATOM 1604 N N . GLN A 1 208 ? -2.600 6.871 -4.953 1.00 88.69 208 GLN A N 1
ATOM 1605 C CA . GLN A 1 208 ? -2.264 7.832 -3.901 1.00 88.69 208 GLN A CA 1
ATOM 1606 C C . GLN A 1 208 ? -0.860 7.597 -3.321 1.00 88.69 208 GLN A C 1
ATOM 1608 O O . GLN A 1 208 ? -0.226 8.540 -2.853 1.00 88.69 208 GLN A O 1
ATOM 1613 N N . PHE A 1 209 ? -0.373 6.353 -3.350 1.00 88.81 209 PHE A N 1
ATOM 1614 C CA . PHE A 1 209 ? 0.926 5.975 -2.781 1.00 88.81 209 PHE A CA 1
ATOM 1615 C C . PHE A 1 209 ? 2.054 5.921 -3.820 1.00 88.81 209 PHE A C 1
ATOM 1617 O O . PHE A 1 209 ? 3.223 5.956 -3.443 1.00 88.81 209 PHE A O 1
ATOM 1624 N N . ASP A 1 210 ? 1.718 5.830 -5.109 1.00 92.19 210 ASP A N 1
ATOM 1625 C CA . ASP A 1 210 ? 2.655 5.718 -6.232 1.00 92.19 210 ASP A CA 1
ATOM 1626 C C . ASP A 1 210 ? 2.511 6.912 -7.198 1.00 92.19 210 ASP A C 1
ATOM 1628 O O . ASP A 1 210 ? 2.008 6.757 -8.316 1.00 92.19 210 ASP A O 1
ATOM 1632 N N . PRO A 1 211 ? 2.950 8.124 -6.802 1.00 88.50 211 PRO A N 1
ATOM 1633 C CA . PRO A 1 211 ? 2.864 9.305 -7.664 1.00 88.50 211 PRO A CA 1
ATOM 1634 C C . PRO A 1 211 ? 3.743 9.178 -8.915 1.00 88.50 211 PRO A C 1
ATOM 1636 O O . PRO A 1 211 ? 3.478 9.813 -9.935 1.00 88.50 211 PRO A O 1
ATOM 1639 N N . THR A 1 212 ? 4.782 8.341 -8.863 1.00 89.88 212 THR A N 1
ATOM 1640 C CA . THR A 1 212 ? 5.684 8.078 -9.989 1.00 89.88 212 THR A CA 1
ATOM 1641 C C . THR A 1 212 ? 5.111 7.074 -10.989 1.00 89.88 212 THR A C 1
ATOM 1643 O O . THR A 1 212 ? 5.708 6.887 -12.047 1.00 89.88 212 THR A O 1
ATOM 1646 N N . CYS A 1 213 ? 3.954 6.459 -10.701 1.00 90.56 213 CYS A N 1
ATOM 1647 C CA . CYS A 1 213 ? 3.327 5.423 -11.531 1.00 90.56 213 CYS A CA 1
ATOM 1648 C C . CYS A 1 213 ? 4.275 4.247 -11.834 1.00 90.56 213 CYS A C 1
ATOM 1650 O O . CYS A 1 213 ? 4.172 3.595 -12.877 1.00 90.56 213 CYS A O 1
ATOM 1652 N N . SER A 1 214 ? 5.201 3.977 -10.914 1.00 90.06 214 SER A N 1
ATOM 1653 C CA . SER A 1 214 ? 6.202 2.916 -11.025 1.00 90.06 214 SER A CA 1
ATOM 1654 C C . SER A 1 214 ? 5.597 1.513 -10.907 1.00 90.06 214 SER A C 1
ATOM 1656 O O . SER A 1 214 ? 6.216 0.526 -11.299 1.00 90.06 214 SER A O 1
ATOM 1658 N N . GLY A 1 215 ? 4.381 1.413 -10.366 1.00 90.25 215 GLY A N 1
ATOM 1659 C CA . GLY A 1 215 ? 3.704 0.162 -10.047 1.00 90.25 215 GLY A CA 1
ATOM 1660 C C . GLY A 1 215 ? 4.174 -0.474 -8.738 1.00 90.25 215 GLY A C 1
ATOM 1661 O O . GLY A 1 215 ? 3.629 -1.516 -8.364 1.00 90.25 215 GLY A O 1
ATOM 1662 N N . ARG A 1 216 ? 5.133 0.150 -8.038 1.00 92.38 216 ARG A N 1
ATOM 1663 C CA . ARG A 1 216 ? 5.727 -0.325 -6.785 1.00 92.38 216 ARG A CA 1
ATOM 1664 C C . ARG A 1 216 ? 5.718 0.764 -5.724 1.00 92.38 216 ARG A C 1
ATOM 1666 O O . ARG A 1 216 ? 5.995 1.921 -6.005 1.00 92.38 216 ARG A O 1
ATOM 1673 N N . VAL A 1 217 ? 5.464 0.383 -4.477 1.00 92.69 217 VAL A N 1
ATOM 1674 C CA . VAL A 1 217 ? 5.476 1.316 -3.342 1.00 92.69 217 VAL A CA 1
ATOM 1675 C C . VAL A 1 217 ? 6.328 0.749 -2.218 1.00 92.69 217 VAL A C 1
ATOM 1677 O O . VAL A 1 217 ? 6.255 -0.440 -1.914 1.00 92.69 217 VAL A O 1
ATOM 1680 N N . SER A 1 218 ? 7.128 1.600 -1.573 1.00 92.12 218 SER A N 1
ATOM 1681 C CA . SER A 1 218 ? 7.866 1.216 -0.367 1.00 92.12 218 SER A CA 1
ATOM 1682 C C . SER A 1 218 ? 6.916 1.008 0.814 1.00 92.12 218 SER A C 1
ATOM 1684 O O . SER A 1 218 ? 6.099 1.878 1.130 1.00 92.12 218 SER A O 1
ATOM 1686 N N . ILE A 1 219 ? 7.076 -0.109 1.527 1.00 90.50 219 ILE A N 1
ATOM 1687 C CA . ILE A 1 219 ? 6.263 -0.451 2.706 1.00 90.50 219 ILE A CA 1
ATOM 1688 C C . ILE A 1 219 ? 6.295 0.659 3.752 1.00 90.50 219 ILE A C 1
ATOM 1690 O O . ILE A 1 219 ? 5.262 1.007 4.319 1.00 90.50 219 ILE A O 1
ATOM 1694 N N . ASN A 1 220 ? 7.467 1.247 3.993 1.00 89.06 220 ASN A N 1
ATOM 1695 C CA . ASN A 1 220 ? 7.630 2.283 5.010 1.00 89.06 220 ASN A CA 1
ATOM 1696 C C . ASN A 1 220 ? 6.780 3.519 4.693 1.00 89.06 220 ASN A C 1
ATOM 1698 O O . ASN A 1 220 ? 6.154 4.092 5.589 1.00 89.06 220 ASN A O 1
ATOM 1702 N N . HIS A 1 221 ? 6.714 3.901 3.416 1.00 88.88 221 HIS A N 1
ATOM 1703 C CA . HIS A 1 221 ? 5.885 5.014 2.964 1.00 88.88 221 HIS A CA 1
ATOM 1704 C C . HIS A 1 221 ? 4.394 4.702 3.138 1.00 88.88 221 HIS A C 1
ATOM 1706 O O . HIS A 1 221 ? 3.646 5.505 3.696 1.00 88.88 221 HIS A O 1
ATOM 1712 N N . LEU A 1 222 ? 3.990 3.489 2.757 1.00 86.75 222 LEU A N 1
ATOM 1713 C CA . LEU A 1 222 ? 2.613 3.018 2.856 1.00 86.75 222 LEU A CA 1
ATOM 1714 C C . LEU A 1 222 ? 2.131 2.953 4.313 1.00 86.75 222 LEU A C 1
ATOM 1716 O O . LEU A 1 222 ? 1.071 3.488 4.635 1.00 86.75 222 LEU A O 1
ATOM 1720 N N . ILE A 1 223 ? 2.927 2.376 5.218 1.00 86.06 223 ILE A N 1
ATOM 1721 C CA . ILE A 1 223 ? 2.608 2.309 6.653 1.00 86.06 223 ILE A CA 1
ATOM 1722 C C . ILE A 1 223 ? 2.477 3.715 7.241 1.00 86.06 223 ILE A C 1
ATOM 1724 O O . ILE A 1 223 ? 1.543 3.967 8.000 1.00 86.06 223 ILE A O 1
ATOM 1728 N N . THR A 1 224 ? 3.381 4.632 6.889 1.00 86.25 224 THR A N 1
ATOM 1729 C CA . THR A 1 224 ? 3.362 6.011 7.401 1.00 86.25 224 THR A CA 1
ATOM 1730 C C . THR A 1 224 ? 2.097 6.747 6.965 1.00 86.25 224 THR A C 1
ATOM 1732 O O . THR A 1 224 ? 1.444 7.392 7.785 1.00 86.25 224 THR A O 1
ATOM 1735 N N . LEU A 1 225 ? 1.704 6.604 5.699 1.00 83.44 225 LEU A N 1
ATOM 1736 C CA . LEU A 1 225 ? 0.500 7.235 5.163 1.00 83.44 225 LEU A CA 1
ATOM 1737 C C . LEU A 1 225 ? -0.788 6.624 5.726 1.00 83.44 225 LEU A C 1
ATOM 1739 O O . LEU A 1 225 ? -1.676 7.368 6.143 1.00 83.44 225 LEU A O 1
ATOM 1743 N N . ILE A 1 226 ? -0.887 5.293 5.817 1.00 82.56 226 ILE A N 1
ATOM 1744 C CA . ILE A 1 226 ? -2.039 4.646 6.466 1.00 82.56 226 ILE A CA 1
ATOM 1745 C C . ILE A 1 226 ? -2.119 5.071 7.931 1.00 82.56 226 ILE A C 1
ATOM 1747 O O . ILE A 1 226 ? -3.204 5.383 8.408 1.00 82.56 226 ILE A O 1
ATOM 1751 N N . ALA A 1 227 ? -0.990 5.136 8.641 1.00 78.81 227 ALA A N 1
ATOM 1752 C CA . ALA A 1 227 ? -0.953 5.597 10.024 1.00 78.81 227 ALA A CA 1
ATOM 1753 C C . ALA A 1 227 ? -1.408 7.059 10.166 1.00 78.81 227 ALA A C 1
ATOM 1755 O O . ALA A 1 227 ? -2.096 7.374 11.131 1.00 78.81 227 ALA A O 1
ATOM 1756 N N . HIS A 1 228 ? -1.079 7.927 9.205 1.00 82.12 228 HIS A N 1
ATOM 1757 C CA . HIS A 1 228 ? -1.536 9.317 9.175 1.00 82.12 228 HIS A CA 1
ATOM 1758 C C . HIS A 1 228 ? -3.057 9.416 8.972 1.00 82.12 228 HIS A C 1
ATOM 1760 O O . HIS A 1 228 ? -3.756 10.065 9.754 1.00 82.12 228 HIS A O 1
ATOM 1766 N N . HIS A 1 229 ? -3.597 8.684 7.992 1.00 76.25 229 HIS A N 1
ATOM 1767 C CA . HIS A 1 229 ? -5.045 8.519 7.820 1.00 76.25 229 HIS A CA 1
ATOM 1768 C C . HIS A 1 229 ? -5.698 7.785 8.998 1.00 76.25 229 HIS A C 1
ATOM 1770 O O . HIS A 1 229 ? -6.909 7.873 9.167 1.00 76.25 229 HIS A O 1
ATOM 1776 N N . ALA A 1 230 ? -4.906 7.078 9.813 1.00 69.50 230 ALA A N 1
ATOM 1777 C CA . ALA A 1 230 ? -5.296 6.427 11.055 1.00 69.50 230 ALA A CA 1
ATOM 1778 C C . ALA A 1 230 ? -5.175 7.333 12.304 1.00 69.50 230 ALA A C 1
ATOM 1780 O O . ALA A 1 230 ? -5.430 6.871 13.413 1.00 69.50 230 ALA A O 1
ATOM 1781 N N . THR A 1 231 ? -4.783 8.598 12.181 1.00 65.75 231 THR A N 1
ATOM 1782 C CA . THR A 1 231 ? -4.717 9.525 13.330 1.00 65.75 231 THR A CA 1
ATOM 1783 C C . THR A 1 231 ? -5.671 10.705 13.230 1.00 65.75 231 THR A C 1
ATOM 1785 O O . THR A 1 231 ? -6.012 11.263 14.269 1.00 65.75 231 THR A O 1
ATOM 1788 N N . LEU A 1 232 ? -6.107 11.045 12.015 1.00 45.56 232 LEU A N 1
ATOM 1789 C CA . LEU A 1 232 ? -7.210 11.977 11.761 1.00 45.56 232 LEU A CA 1
ATOM 1790 C C . LEU A 1 232 ? -8.566 11.308 12.018 1.00 45.56 232 LEU A C 1
ATOM 1792 O O . LEU A 1 232 ? -9.512 12.027 12.379 1.00 45.56 232 LEU A O 1
#

Radius of gyration: 31.69 Å; chains: 1; bounding box: 72×69×74 Å

Foldseek 3Di:
DDDDDDDDDDDPVRVVVCVVPPDPPDDPPVDDPDDPVPPPDDDDDDPDDPPDDDPDPPDDPDDDDDDPDPPPPPVPPPDDPDPDDDDDDDDDDDDDPDDPPPVCCVVVVPPDPPPPDDVVLLVVLVVLLVVLCVVCPHDVSLLVLLLVLLVLLCVVPVDLVVSLVLLCVLQVVLADPVQKHALVSVQSSSVVVVHDDDSSSSSNNVCVQCVSSSRIHHSVSVSVVSSVSNVD

Sequence (232 aa):
MVLEIKPSHASIAERRQLRRHAQPEHQYTGHVPPDPRDVDVAPAPVRGKIKHAIVGYQGHRHNREDMIGVTFTKGLQVCTPATTRKLHPKKRSGEKEGSGYGQFDEISGYGEFQAPPSQHSIDATRKAYERALAAVGGAPKLSGIASAIAAALRQKLTKKGALQKRLQFAFEHVAYPDGSVDRRRLQDALSSLNCSLTDDERTALFCQFDPTCSGRVSINHLITLIAHHATL

pLDDT: mean 70.54, std 18.72, range [36.56, 94.69]

Secondary structure (DSSP, 8-state):
-------PPPPHHHHHHHHHH---S----S-PPPPTT-TT--PPP--S--S------------SS------SSSSSS----------------------TTGGGTTTSS----PPPPPHHHHHHHHHHHHHHHHHHTSHHHHHHHHHHHHHHHHHT-SSHHHHHHHHHHHHHHH--TTSEEEHHHHHHHHHHTT----HHHHHHHHHHH-TT--SEEEHHHHHHHHHHHTT-

Organism: Saprolegnia parasitica (strain CBS 223.65) (NCBI:txid695850)

InterPro domains:
  IPR011992 EF-hand domain pair [SSF47473] (164-229)